Protein AF-A0A4Y7LNL5-F1 (afdb_monomer_lite)

Foldseek 3Di:
DPPPPCCVVAQDFQDDDDPDQQDDDDPPPPVSLLVLLLVVLQVCLVVQKDKAFDSSQVRSLVLNQRLLRLCLVPPPPDPVSVVSLCSSHVDPVSSVCSRVPVNVVCNPPPHGQKDKAFDDADPPDPDRGMIMIGGPPDPDPDPDDPDDPCCPPPVNVVVVLLVVLVVVVVVVVVVVVVVVVVVVVPVVDYDDDDDDDDDDDDDVCVVVVVVVVVVVVVVVVVVVVVCVPPDDPPCVVVVVVVVVVVVVCVVRVSDDPVVVVVVVVVPD

Secondary structure (DSSP, 8-state):
-----GGGTS---SS---SSPPP---TTHHHHHHHHHHHHHHHHHHHSEEEEEHHHHHHHHHHHHHHHHHHHHH-SS-HHHHHHHHHH-SSTHHHHHIIIIIHHHHTT--S-SEEEEEPPPPTT-SS--EEEEEETT-SSPP-------GGGSHHHHHHHHHHHHHHHHHHHHHHHHHHHHHHTTTTTS-------------GGGHHHHHHHHHHHHHHHHHHHHHHHHS-HHHHHHHHHHHHHHHHHHHH-TT--HHHHHHHHTT--

Structure (mmCIF, N/CA/C/O backbone):
data_AF-A0A4Y7LNL5-F1
#
_entry.id   AF-A0A4Y7LNL5-F1
#
loop_
_atom_site.group_PDB
_atom_site.id
_atom_site.type_symbol
_atom_site.label_atom_id
_atom_site.label_alt_id
_atom_site.label_comp_id
_atom_site.label_asym_id
_atom_site.label_entity_id
_atom_site.label_seq_id
_atom_site.pdbx_PDB_ins_code
_atom_site.Cartn_x
_atom_site.Cartn_y
_atom_site.Cartn_z
_atom_site.occupancy
_atom_site.B_iso_or_equiv
_atom_site.auth_seq_id
_atom_site.auth_comp_id
_atom_site.auth_asym_id
_atom_site.auth_atom_id
_atom_site.pdbx_PDB_model_num
ATOM 1 N N . MET A 1 1 ? -21.743 24.862 -21.006 1.00 42.91 1 MET A N 1
ATOM 2 C CA . MET A 1 1 ? -20.470 24.111 -21.080 1.00 42.91 1 MET A CA 1
ATOM 3 C C . MET A 1 1 ? -20.514 23.017 -20.035 1.00 42.91 1 MET A C 1
ATOM 5 O O . MET A 1 1 ? -20.571 23.328 -18.854 1.00 42.91 1 MET A O 1
ATOM 9 N N . ASN A 1 2 ? -20.582 21.758 -20.466 1.00 48.88 2 ASN A N 1
ATOM 10 C CA . ASN A 1 2 ? -20.629 20.618 -19.556 1.00 48.88 2 ASN A CA 1
ATOM 11 C C . ASN A 1 2 ? -19.269 20.500 -18.876 1.00 48.88 2 ASN A C 1
ATOM 13 O O . ASN A 1 2 ? -18.267 20.243 -19.541 1.00 48.88 2 ASN A O 1
ATOM 17 N N . GLN A 1 3 ? -19.230 20.736 -17.568 1.00 57.50 3 GLN A N 1
ATOM 18 C CA . GLN A 1 3 ? -18.076 20.422 -16.742 1.00 57.50 3 GLN A CA 1
ATOM 19 C C . GLN A 1 3 ? -17.813 18.926 -16.927 1.00 57.50 3 GLN A C 1
ATOM 21 O O . GLN A 1 3 ? -18.630 18.101 -16.523 1.00 57.50 3 GLN A O 1
ATOM 26 N N . ALA A 1 4 ? -16.754 18.589 -17.669 1.00 61.91 4 ALA A N 1
ATOM 27 C CA . ALA A 1 4 ? -16.402 17.207 -17.945 1.00 61.91 4 ALA A CA 1
ATOM 28 C C . ALA A 1 4 ? -16.316 16.480 -16.607 1.00 61.91 4 ALA A C 1
ATOM 30 O O . ALA A 1 4 ? -15.636 16.940 -15.690 1.00 61.91 4 ALA A O 1
ATOM 31 N N . ASP A 1 5 ? -17.056 15.387 -16.491 1.00 66.44 5 ASP A N 1
ATOM 32 C CA . ASP A 1 5 ? -17.103 14.569 -15.292 1.00 66.44 5 ASP A CA 1
ATOM 33 C C . ASP A 1 5 ? -15.697 13.983 -15.079 1.00 66.44 5 ASP A C 1
ATOM 35 O O . ASP A 1 5 ? -15.333 12.972 -15.676 1.00 66.44 5 ASP A O 1
ATOM 39 N N . LEU A 1 6 ? -14.851 14.692 -14.317 1.00 65.25 6 LEU A N 1
ATOM 40 C CA . LEU A 1 6 ? -13.419 14.398 -14.146 1.00 65.25 6 LEU A CA 1
ATOM 41 C C . LEU A 1 6 ? -13.192 12.988 -13.583 1.00 65.25 6 LEU A C 1
ATOM 43 O O . LEU A 1 6 ? -12.142 12.382 -13.811 1.00 65.25 6 LEU A O 1
ATOM 47 N N . SER A 1 7 ? -14.213 12.443 -12.918 1.00 67.69 7 SER A N 1
ATOM 48 C CA . SER A 1 7 ? -14.297 11.052 -12.470 1.00 67.69 7 SER A CA 1
ATOM 49 C C . SER A 1 7 ? -14.121 10.042 -13.617 1.00 67.69 7 SER A C 1
ATOM 51 O O . SER A 1 7 ? -13.572 8.959 -13.422 1.00 67.69 7 SER A O 1
ATOM 53 N N . LYS A 1 8 ? -14.517 10.417 -14.840 1.00 70.44 8 LYS A N 1
ATOM 54 C CA . LYS A 1 8 ? -14.365 9.629 -16.069 1.00 70.44 8 LYS A CA 1
ATOM 55 C C .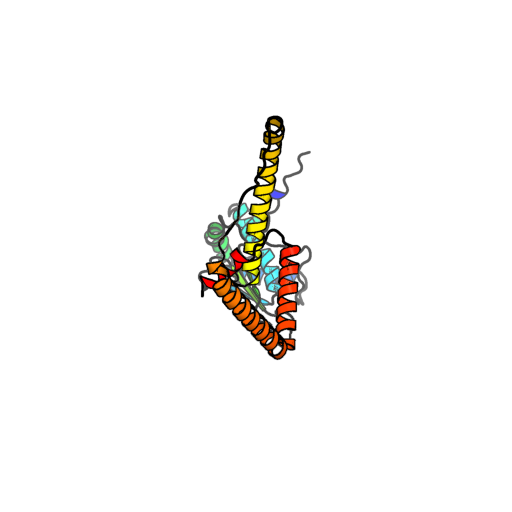 LYS A 1 8 ? -13.034 9.864 -16.776 1.00 70.44 8 LYS A C 1
ATOM 57 O O . LYS A 1 8 ? -12.809 9.274 -17.827 1.00 70.44 8 LYS A O 1
ATOM 62 N N . LEU A 1 9 ? -12.132 10.696 -16.269 1.00 72.25 9 LEU A N 1
ATOM 63 C CA . LEU A 1 9 ? -10.814 10.877 -16.890 1.00 72.25 9 LEU A CA 1
ATOM 64 C C . LEU A 1 9 ? -9.755 10.073 -16.150 1.00 72.25 9 LEU A C 1
ATOM 66 O O . LEU A 1 9 ? -9.006 9.316 -16.765 1.00 72.25 9 LEU A O 1
ATOM 70 N N . VAL A 1 10 ? -9.752 10.154 -14.823 1.00 70.50 10 VAL A N 1
ATOM 71 C CA . VAL A 1 10 ? -8.696 9.598 -13.979 1.00 70.50 10 VAL A CA 1
ATOM 72 C C . VAL A 1 10 ? -9.300 8.573 -13.029 1.00 70.50 10 VAL A C 1
ATOM 74 O O . VAL A 1 10 ? -10.308 8.840 -12.382 1.00 70.50 10 VAL A O 1
ATOM 77 N N . SER A 1 11 ? -8.691 7.388 -12.934 1.00 76.38 11 SER A N 1
ATOM 78 C CA . SER A 1 11 ? -9.153 6.381 -11.977 1.00 76.38 11 SER A CA 1
ATOM 79 C C . SER A 1 11 ? -8.963 6.884 -10.544 1.00 76.38 11 SER A C 1
ATOM 81 O O . SER A 1 11 ? -7.888 7.372 -10.179 1.00 76.38 11 SER A O 1
ATOM 83 N N . ALA A 1 12 ? -10.021 6.812 -9.738 1.00 80.44 12 ALA A N 1
ATOM 84 C CA . ALA A 1 12 ? -9.963 7.197 -8.337 1.00 80.44 12 ALA A CA 1
ATOM 85 C C . ALA A 1 12 ? -9.228 6.111 -7.541 1.00 80.44 12 ALA A C 1
ATOM 87 O O . ALA A 1 12 ? -9.697 4.976 -7.431 1.00 80.44 12 ALA A O 1
ATOM 88 N N . LEU A 1 13 ? -8.062 6.456 -6.993 1.00 86.19 13 LEU A N 1
ATOM 89 C CA . LEU A 1 13 ? -7.285 5.537 -6.168 1.00 86.19 13 LEU A CA 1
ATOM 90 C C . LEU A 1 13 ? -7.862 5.467 -4.760 1.00 86.19 13 LEU A C 1
ATOM 92 O O . LEU A 1 13 ? -8.275 6.469 -4.184 1.00 86.19 13 LEU A O 1
ATOM 96 N N . ARG A 1 14 ? -7.846 4.265 -4.184 1.00 87.62 14 ARG A N 1
ATOM 97 C CA . ARG A 1 14 ? -8.360 3.993 -2.831 1.00 87.62 14 ARG A CA 1
ATOM 98 C C . ARG A 1 14 ? -7.303 4.149 -1.742 1.00 87.62 14 ARG A C 1
ATOM 100 O O . ARG A 1 14 ? -7.464 3.643 -0.635 1.00 87.62 14 ARG A O 1
ATOM 107 N N . ILE A 1 15 ? -6.212 4.823 -2.079 1.00 90.25 15 ILE A N 1
ATOM 108 C CA . ILE A 1 15 ? -5.123 5.169 -1.176 1.00 90.25 15 ILE A CA 1
ATOM 109 C C . ILE A 1 15 ? -4.832 6.664 -1.301 1.00 90.25 15 ILE A C 1
ATOM 111 O O . ILE A 1 15 ? -5.037 7.262 -2.359 1.00 90.25 15 ILE A O 1
ATOM 115 N N . ALA A 1 16 ? -4.332 7.266 -0.225 1.00 89.06 16 ALA A N 1
ATOM 116 C CA . ALA A 1 16 ? -3.901 8.656 -0.248 1.00 89.06 16 ALA A CA 1
ATOM 117 C C . ALA A 1 16 ? -2.583 8.778 -1.030 1.00 89.06 16 ALA A C 1
ATOM 119 O O . ALA A 1 16 ? -1.525 8.378 -0.544 1.00 89.06 16 ALA A O 1
ATOM 120 N N . VAL A 1 17 ? -2.645 9.341 -2.238 1.00 86.25 17 VAL A N 1
ATOM 121 C CA . VAL A 1 17 ? -1.450 9.634 -3.039 1.00 86.25 17 VAL A CA 1
ATOM 122 C C . VAL A 1 17 ? -0.957 11.037 -2.721 1.00 86.25 17 VAL A C 1
ATOM 124 O O . VAL A 1 17 ? -1.708 12.010 -2.776 1.00 86.25 17 VAL A O 1
ATOM 127 N N . LYS A 1 18 ? 0.325 11.145 -2.371 1.00 87.75 18 LYS A N 1
ATOM 128 C CA . LYS A 1 18 ? 0.951 12.431 -2.059 1.00 87.75 18 LYS A CA 1
ATOM 129 C C . LYS A 1 18 ? 1.188 13.223 -3.348 1.00 87.75 18 LYS A C 1
ATOM 131 O O . LYS A 1 18 ? 1.605 12.635 -4.343 1.00 87.75 18 LYS A O 1
ATOM 136 N N . PRO A 1 19 ? 1.006 14.556 -3.334 1.00 87.62 19 PRO A N 1
ATOM 137 C CA . PRO A 1 19 ? 1.249 15.389 -4.512 1.00 87.62 19 PRO A CA 1
ATOM 138 C C . PRO A 1 19 ? 2.738 15.482 -4.864 1.00 87.62 19 PRO A C 1
ATOM 140 O O . PRO A 1 19 ? 3.093 15.737 -6.011 1.00 87.62 19 PRO A O 1
ATOM 143 N N . LYS A 1 20 ? 3.619 15.291 -3.874 1.00 89.12 20 LYS A N 1
ATOM 144 C CA . LYS A 1 20 ? 5.069 15.280 -4.059 1.00 89.12 20 LYS A CA 1
ATOM 145 C C . LYS A 1 20 ? 5.600 13.850 -3.937 1.00 89.12 20 LYS A C 1
ATOM 147 O O . LYS A 1 20 ? 5.228 13.167 -2.978 1.00 89.12 20 LYS A O 1
ATOM 152 N N . PRO A 1 21 ? 6.491 13.424 -4.848 1.00 86.75 21 PRO A N 1
ATOM 153 C CA . PRO A 1 21 ? 7.099 12.103 -4.789 1.00 86.75 21 PRO A CA 1
ATOM 154 C C . PRO A 1 21 ? 7.943 11.939 -3.525 1.00 86.75 21 PRO A C 1
ATOM 156 O O . PRO A 1 21 ? 8.607 12.881 -3.078 1.00 86.75 21 PRO A O 1
ATOM 159 N N . ARG A 1 22 ? 7.999 10.720 -2.984 1.00 85.12 22 ARG A N 1
ATOM 160 C CA . ARG A 1 22 ? 8.992 10.387 -1.961 1.00 85.12 22 ARG A CA 1
ATOM 161 C C . ARG A 1 22 ? 10.397 10.428 -2.552 1.00 85.12 22 ARG A C 1
ATOM 163 O O . ARG A 1 22 ? 10.653 9.949 -3.665 1.00 85.12 22 ARG A O 1
ATOM 170 N N . LEU A 1 23 ? 11.310 10.983 -1.760 1.00 80.81 23 LEU A N 1
ATOM 171 C CA . LEU A 1 23 ? 12.736 11.005 -2.047 1.00 80.81 23 LEU A CA 1
ATOM 172 C C . LEU A 1 23 ? 13.382 9.737 -1.488 1.00 80.81 23 LEU A C 1
ATOM 174 O O . LEU A 1 23 ? 13.179 9.375 -0.330 1.00 80.81 23 LEU A O 1
ATOM 178 N N . PHE A 1 24 ? 14.174 9.072 -2.319 1.00 83.19 24 PHE A N 1
ATOM 179 C CA . PHE A 1 24 ? 15.083 8.007 -1.915 1.00 83.19 24 PHE A CA 1
ATOM 180 C C . PHE A 1 24 ? 16.355 8.099 -2.760 1.00 83.19 24 PHE A C 1
ATOM 182 O O . PHE A 1 24 ? 16.320 8.606 -3.882 1.00 83.19 24 PHE A O 1
ATOM 189 N N . SER A 1 25 ? 17.477 7.614 -2.223 1.00 81.19 25 SER A N 1
ATOM 190 C CA . SER A 1 25 ? 18.785 7.772 -2.867 1.00 81.19 25 SER A CA 1
ATOM 191 C C . SER A 1 25 ? 18.833 7.127 -4.263 1.00 81.19 25 SER A C 1
ATOM 193 O O . SER A 1 25 ? 18.604 5.918 -4.443 1.00 81.19 25 SER A O 1
ATOM 195 N N . CYS A 1 26 ? 19.129 7.957 -5.263 1.00 86.94 26 CYS A N 1
ATOM 196 C CA . CYS A 1 26 ? 19.286 7.593 -6.667 1.00 86.94 26 CYS A CA 1
ATOM 197 C C . CYS A 1 26 ? 20.383 8.454 -7.310 1.00 86.94 26 CYS A C 1
ATOM 199 O O . CYS A 1 26 ? 20.102 9.598 -7.659 1.00 86.94 26 CYS A O 1
ATOM 201 N N . PRO A 1 27 ? 21.595 7.905 -7.514 1.00 89.69 27 PRO A N 1
ATOM 202 C CA . PRO A 1 27 ? 22.680 8.617 -8.198 1.00 89.69 27 PRO A CA 1
ATOM 203 C C . PRO A 1 27 ? 22.333 9.005 -9.644 1.00 89.69 27 PRO A C 1
ATOM 205 O O . PRO A 1 27 ? 22.653 10.094 -10.092 1.00 89.69 27 PRO A O 1
ATOM 208 N N . GLU A 1 28 ? 21.593 8.145 -10.348 1.00 92.25 28 GLU A N 1
ATOM 209 C CA . GLU A 1 28 ? 21.133 8.332 -11.737 1.00 92.25 28 GLU A CA 1
ATOM 210 C C . GLU A 1 28 ? 19.985 9.364 -11.895 1.00 92.25 28 GLU A C 1
ATOM 212 O O . GLU A 1 28 ? 19.362 9.462 -12.955 1.00 92.25 28 GLU A O 1
ATOM 217 N N . GLY A 1 29 ? 19.627 10.094 -10.832 1.00 92.38 29 GLY A N 1
ATOM 218 C CA . GLY A 1 29 ? 18.593 11.128 -10.877 1.00 92.38 29 GLY A CA 1
ATOM 219 C C . GLY A 1 29 ? 17.161 10.606 -11.128 1.00 92.38 29 GLY A C 1
ATOM 220 O O . GLY A 1 29 ? 16.816 9.484 -10.725 1.00 92.38 29 GLY A O 1
ATOM 221 N N . PRO A 1 30 ? 16.285 11.415 -11.766 1.00 91.75 30 PRO A N 1
ATOM 222 C CA . PRO A 1 30 ? 14.869 11.083 -11.970 1.00 91.75 30 PRO A CA 1
ATOM 223 C C . PRO A 1 30 ? 14.623 9.839 -12.837 1.00 91.75 30 PRO A C 1
ATOM 225 O O . PRO A 1 30 ? 13.721 9.053 -12.544 1.00 91.75 30 PRO A O 1
ATOM 228 N N . ALA A 1 31 ? 15.437 9.621 -13.874 1.00 92.94 31 ALA A N 1
ATOM 229 C CA . ALA A 1 31 ? 15.301 8.461 -14.756 1.00 92.94 31 ALA A CA 1
ATOM 230 C C . ALA A 1 31 ? 15.623 7.151 -14.016 1.00 92.94 31 ALA A C 1
ATOM 232 O O . ALA A 1 31 ? 14.842 6.196 -14.059 1.00 92.94 31 ALA A O 1
ATOM 233 N N . GLY A 1 32 ? 16.719 7.125 -13.249 1.00 94.50 32 GLY A N 1
ATOM 234 C CA . GLY A 1 32 ? 17.071 5.963 -12.430 1.00 94.50 32 GLY A CA 1
ATOM 235 C C . GLY A 1 32 ? 16.067 5.690 -11.312 1.00 94.50 32 GLY A C 1
ATOM 236 O O . GLY A 1 32 ? 15.773 4.537 -10.992 1.00 94.50 32 GLY A O 1
ATOM 237 N N . ARG A 1 33 ? 15.455 6.742 -10.751 1.00 93.94 33 ARG A N 1
ATOM 238 C CA . ARG A 1 33 ? 14.329 6.610 -9.815 1.00 93.94 33 ARG A CA 1
ATOM 239 C C . ARG A 1 33 ? 13.170 5.831 -10.439 1.00 93.94 33 ARG A C 1
ATOM 241 O O . ARG A 1 33 ? 12.711 4.863 -9.833 1.00 93.94 33 ARG A O 1
ATOM 248 N N . LEU A 1 34 ? 12.734 6.205 -11.644 1.00 94.38 34 LEU A N 1
ATOM 249 C CA . LEU A 1 34 ? 11.679 5.481 -12.361 1.00 94.38 34 LEU A CA 1
ATOM 250 C C . LEU A 1 34 ? 12.093 4.038 -12.664 1.00 94.38 34 LEU A C 1
ATOM 252 O O . LEU A 1 34 ? 11.305 3.127 -12.433 1.00 94.38 34 LEU A O 1
ATOM 256 N N . LYS A 1 35 ? 13.341 3.796 -13.080 1.00 95.62 35 LYS A N 1
ATOM 257 C CA . LYS A 1 35 ? 13.865 2.438 -13.314 1.00 95.62 35 LYS A CA 1
ATOM 258 C C . LYS A 1 35 ? 13.771 1.550 -12.064 1.00 95.62 35 LYS A C 1
ATOM 260 O O . LYS A 1 35 ? 13.304 0.415 -12.159 1.00 95.62 35 LYS A O 1
ATOM 265 N N . LYS A 1 36 ? 14.138 2.069 -10.883 1.00 95.31 36 LYS A N 1
ATOM 266 C CA . LYS A 1 36 ? 14.001 1.341 -9.603 1.00 95.31 36 LYS A CA 1
ATOM 267 C C . LYS A 1 36 ? 12.538 1.067 -9.244 1.00 95.31 36 LYS A C 1
ATOM 269 O O . LYS A 1 36 ? 12.228 -0.022 -8.762 1.00 95.31 36 LYS A O 1
ATOM 274 N N . LEU A 1 37 ? 11.640 2.024 -9.479 1.00 96.12 37 LEU A N 1
ATOM 275 C CA . LEU A 1 37 ? 10.207 1.846 -9.220 1.00 96.12 37 LEU A CA 1
ATOM 276 C C . LEU A 1 37 ? 9.587 0.815 -10.165 1.00 96.12 37 LEU A C 1
ATOM 278 O O . LEU A 1 37 ? 8.888 -0.073 -9.694 1.00 96.12 37 LEU A O 1
ATOM 282 N N . ARG A 1 38 ? 9.918 0.853 -11.461 1.00 97.06 38 ARG A N 1
ATOM 283 C CA . ARG A 1 38 ? 9.494 -0.153 -12.450 1.00 97.06 38 ARG A CA 1
ATOM 284 C C . ARG A 1 38 ? 9.932 -1.557 -12.050 1.00 97.06 38 ARG A C 1
ATOM 286 O O . ARG A 1 38 ? 9.115 -2.474 -12.024 1.00 97.06 38 ARG A O 1
ATOM 293 N N . ALA A 1 39 ? 11.192 -1.716 -11.640 1.00 97.12 39 ALA A N 1
ATOM 294 C CA . ALA A 1 39 ? 11.690 -2.990 -11.123 1.00 97.12 39 ALA A CA 1
ATOM 295 C C . ALA A 1 39 ? 10.919 -3.450 -9.870 1.00 97.12 39 ALA A C 1
ATOM 297 O O . ALA A 1 39 ? 10.585 -4.624 -9.747 1.00 97.12 39 ALA A O 1
ATOM 298 N N . THR A 1 40 ? 10.579 -2.519 -8.973 1.00 97.62 40 THR A N 1
ATOM 299 C CA . THR A 1 40 ? 9.818 -2.812 -7.747 1.00 97.62 40 THR A CA 1
ATOM 300 C C . THR A 1 40 ? 8.379 -3.239 -8.053 1.00 97.62 40 THR A C 1
ATOM 302 O O . THR A 1 40 ? 7.912 -4.235 -7.509 1.00 97.62 40 THR A O 1
ATOM 305 N N . VAL A 1 41 ? 7.682 -2.535 -8.950 1.00 98.19 41 VAL A N 1
ATOM 306 C CA . VAL A 1 41 ? 6.315 -2.882 -9.380 1.00 98.19 41 VAL A CA 1
ATOM 307 C C . VAL A 1 41 ? 6.306 -4.221 -10.121 1.00 98.19 41 VAL A C 1
ATOM 309 O O . VAL A 1 41 ? 5.450 -5.062 -9.855 1.00 98.19 41 VAL A O 1
ATOM 312 N N . THR A 1 42 ? 7.301 -4.465 -10.980 1.00 98.44 42 THR A N 1
ATOM 313 C CA . THR A 1 42 ? 7.498 -5.762 -11.647 1.00 98.44 42 THR A CA 1
ATOM 314 C C . THR A 1 42 ? 7.655 -6.883 -10.611 1.00 98.44 42 THR A C 1
ATOM 316 O O . THR A 1 42 ? 6.952 -7.890 -10.681 1.00 98.44 42 THR A O 1
ATOM 319 N N . ALA A 1 43 ? 8.520 -6.694 -9.607 1.00 98.31 43 ALA A N 1
ATOM 320 C CA . ALA A 1 43 ? 8.724 -7.665 -8.533 1.00 98.31 43 ALA A CA 1
ATOM 321 C C . ALA A 1 43 ? 7.450 -7.897 -7.703 1.00 98.31 43 ALA A C 1
ATOM 323 O O . ALA A 1 43 ? 7.139 -9.042 -7.380 1.00 98.31 43 ALA A O 1
ATOM 324 N N . LEU A 1 44 ? 6.680 -6.844 -7.414 1.00 98.25 44 LEU A N 1
ATOM 325 C CA . LEU A 1 44 ? 5.407 -6.955 -6.701 1.00 98.25 44 LEU A CA 1
ATOM 326 C C . LEU A 1 44 ? 4.384 -7.787 -7.483 1.00 98.25 44 LEU A C 1
ATOM 328 O O . LEU A 1 44 ? 3.745 -8.656 -6.905 1.00 98.25 44 LEU A O 1
ATOM 332 N N . VAL A 1 45 ? 4.235 -7.567 -8.792 1.00 98.00 45 VAL A N 1
ATOM 333 C CA . VAL A 1 45 ? 3.303 -8.354 -9.623 1.00 98.00 45 VAL A CA 1
ATOM 334 C C . VAL A 1 45 ? 3.758 -9.810 -9.740 1.00 98.00 45 VAL A C 1
ATOM 336 O O . VAL A 1 45 ? 2.930 -10.726 -9.734 1.00 98.00 45 VAL A O 1
ATOM 339 N N . LYS A 1 46 ? 5.071 -10.043 -9.814 1.00 97.88 46 LYS A N 1
ATOM 340 C CA . LYS A 1 46 ? 5.654 -11.383 -9.895 1.00 97.88 46 LYS A CA 1
ATOM 341 C C . LYS A 1 46 ? 5.431 -12.180 -8.614 1.00 97.88 46 LYS A C 1
ATOM 343 O O . LYS A 1 46 ? 4.795 -13.231 -8.662 1.00 97.88 46 LYS A O 1
ATOM 348 N N . TYR A 1 47 ? 5.920 -11.655 -7.493 1.00 97.88 47 TYR A N 1
ATOM 349 C CA . TYR A 1 47 ? 5.995 -12.370 -6.219 1.00 97.88 47 TYR A CA 1
ATOM 350 C C . TYR A 1 47 ? 4.803 -12.121 -5.297 1.00 97.88 47 TYR A C 1
ATOM 352 O O . TYR A 1 47 ? 4.664 -12.826 -4.311 1.00 97.88 47 TYR A O 1
ATOM 360 N N . GLU A 1 48 ? 3.947 -11.138 -5.583 1.00 97.94 48 GLU A N 1
ATOM 361 C CA . GLU A 1 48 ? 2.763 -10.735 -4.799 1.00 97.94 48 GLU A CA 1
ATOM 362 C C . GLU A 1 48 ? 3.028 -10.269 -3.356 1.00 97.94 48 GLU A C 1
ATOM 364 O O . GLU A 1 48 ? 2.156 -9.649 -2.752 1.00 97.94 48 GLU A O 1
ATOM 369 N N . ARG A 1 49 ? 4.217 -10.507 -2.799 1.00 97.62 49 ARG A N 1
ATOM 370 C CA . ARG A 1 49 ? 4.709 -9.976 -1.526 1.00 97.62 49 ARG A CA 1
ATOM 371 C C . ARG A 1 49 ? 6.209 -9.725 -1.651 1.00 97.62 49 ARG A C 1
ATOM 373 O O . ARG A 1 49 ? 6.952 -10.622 -2.037 1.00 97.62 49 ARG A O 1
ATOM 380 N N . ILE A 1 50 ? 6.645 -8.511 -1.335 1.00 97.50 50 ILE A N 1
ATOM 381 C CA . ILE A 1 50 ? 8.052 -8.103 -1.380 1.00 97.50 50 ILE A CA 1
ATOM 382 C C . ILE A 1 50 ? 8.420 -7.300 -0.133 1.00 97.50 50 ILE A C 1
ATOM 384 O O . ILE A 1 50 ? 7.606 -6.537 0.385 1.00 97.50 50 ILE A O 1
ATOM 388 N N . GLU A 1 51 ? 9.660 -7.439 0.322 1.00 95.19 51 GLU A N 1
ATOM 389 C CA . GLU A 1 51 ? 10.239 -6.627 1.392 1.00 95.19 51 GLU A CA 1
ATOM 390 C C . GLU A 1 51 ? 11.240 -5.633 0.799 1.00 95.19 51 GLU A C 1
ATOM 392 O O . GLU A 1 51 ? 12.064 -5.983 -0.049 1.00 95.19 51 GLU A O 1
ATOM 397 N N . LEU A 1 52 ? 11.151 -4.368 1.204 1.00 94.00 52 LEU A N 1
ATOM 398 C CA . LEU A 1 52 ? 12.025 -3.308 0.716 1.00 94.00 52 LEU A CA 1
ATOM 399 C C . LEU A 1 52 ? 12.071 -2.117 1.677 1.00 94.00 52 LEU A C 1
ATOM 401 O O . LEU A 1 52 ? 11.385 -2.080 2.690 1.00 94.00 52 LEU A O 1
ATOM 405 N N . ASN A 1 53 ? 12.867 -1.101 1.341 1.00 92.62 53 ASN A N 1
ATOM 406 C CA . ASN A 1 53 ? 12.939 0.124 2.134 1.00 92.62 53 ASN A CA 1
ATOM 407 C C . ASN A 1 53 ? 11.615 0.913 2.076 1.00 92.62 53 ASN A C 1
ATOM 409 O O . ASN A 1 53 ? 11.066 1.123 0.990 1.00 92.62 53 ASN A O 1
ATOM 413 N N . TYR A 1 54 ? 11.132 1.386 3.227 1.00 91.94 54 TYR A N 1
ATOM 414 C CA . TYR A 1 54 ? 9.813 2.004 3.382 1.00 91.94 54 TYR A CA 1
ATOM 415 C C . TYR A 1 54 ? 9.491 3.129 2.374 1.00 91.94 54 TYR A C 1
ATOM 417 O O . TYR A 1 54 ? 8.453 3.032 1.717 1.00 91.94 54 TYR A O 1
ATOM 425 N N . PRO A 1 55 ? 10.346 4.150 2.137 1.00 92.00 55 PRO A N 1
ATOM 426 C CA . PRO A 1 55 ? 10.048 5.208 1.173 1.00 92.00 55 PRO A CA 1
ATOM 427 C C . PRO A 1 55 ? 9.918 4.687 -0.261 1.00 92.00 55 PRO A C 1
ATOM 429 O O . PRO A 1 55 ? 9.181 5.261 -1.056 1.00 92.00 55 PRO A O 1
ATOM 432 N N . ARG A 1 56 ? 10.621 3.597 -0.603 1.00 93.56 56 ARG A N 1
ATOM 433 C CA . ARG A 1 56 ? 10.487 2.945 -1.911 1.00 93.56 56 ARG A CA 1
ATOM 434 C C . ARG A 1 56 ? 9.197 2.124 -1.982 1.00 93.56 56 ARG A C 1
ATOM 436 O O . ARG A 1 56 ? 8.561 2.128 -3.030 1.00 93.56 56 ARG A O 1
ATOM 443 N N . ALA A 1 57 ? 8.809 1.460 -0.891 1.00 94.81 57 ALA A N 1
ATOM 444 C CA . ALA A 1 57 ? 7.572 0.685 -0.799 1.00 94.81 57 ALA A CA 1
ATOM 445 C C . ALA A 1 57 ? 6.327 1.564 -0.952 1.00 94.81 57 ALA A C 1
ATOM 447 O O . ALA A 1 57 ? 5.488 1.289 -1.803 1.00 94.81 57 ALA A O 1
ATOM 448 N N . GLU A 1 58 ? 6.237 2.640 -0.169 1.00 93.06 58 GLU A N 1
ATOM 449 C CA . GLU A 1 58 ? 5.101 3.568 -0.190 1.00 93.06 58 GLU A CA 1
ATOM 450 C C . GLU A 1 58 ? 4.946 4.231 -1.567 1.00 93.06 58 GLU A C 1
ATOM 452 O O . GLU A 1 58 ? 3.842 4.353 -2.090 1.00 93.06 58 GLU A O 1
ATOM 457 N N . GLU A 1 59 ? 6.058 4.606 -2.201 1.00 94.19 59 GLU A N 1
ATOM 458 C CA . GLU A 1 59 ? 6.027 5.185 -3.543 1.00 94.19 59 GLU A CA 1
ATOM 459 C C . GLU A 1 59 ? 5.599 4.156 -4.602 1.00 94.19 59 GLU A C 1
ATOM 461 O O . GLU A 1 59 ? 4.734 4.436 -5.431 1.00 94.19 59 GLU A O 1
ATOM 466 N N . ALA A 1 60 ? 6.171 2.946 -4.571 1.00 95.81 60 ALA A N 1
ATOM 467 C CA . ALA A 1 60 ? 5.810 1.873 -5.497 1.00 95.81 60 ALA A CA 1
ATOM 468 C C . ALA A 1 60 ? 4.343 1.440 -5.342 1.00 95.81 60 ALA A C 1
ATOM 470 O O . ALA A 1 60 ? 3.712 1.074 -6.334 1.00 95.81 60 ALA A O 1
ATOM 471 N N . GLN A 1 61 ? 3.789 1.532 -4.129 1.00 95.94 61 GLN A N 1
ATOM 472 C CA . GLN A 1 61 ? 2.381 1.265 -3.847 1.00 95.94 61 GLN A CA 1
ATOM 473 C C . GLN A 1 61 ? 1.456 2.148 -4.697 1.00 95.94 61 GLN A C 1
ATOM 475 O O . GLN A 1 61 ? 0.510 1.638 -5.294 1.00 95.94 61 GLN A O 1
ATOM 480 N N . GLY A 1 62 ? 1.764 3.445 -4.810 1.00 95.00 62 GLY A N 1
ATOM 481 C CA . GLY A 1 62 ? 1.014 4.393 -5.641 1.00 95.00 62 GLY A CA 1
ATOM 482 C C . GLY A 1 62 ? 0.939 3.974 -7.106 1.00 95.00 62 GLY A C 1
ATOM 483 O O . GLY A 1 62 ? -0.142 3.928 -7.694 1.00 95.00 62 GLY A O 1
ATOM 484 N N . TYR A 1 63 ? 2.085 3.611 -7.681 1.00 95.69 63 TYR A N 1
ATOM 485 C CA . TYR A 1 63 ? 2.167 3.176 -9.075 1.00 95.69 63 TYR A CA 1
ATOM 486 C C . TYR A 1 63 ? 1.488 1.822 -9.311 1.00 95.69 63 TYR A C 1
ATOM 488 O O . TYR A 1 63 ? 0.810 1.653 -10.322 1.00 95.69 63 TYR A O 1
ATOM 496 N N . ALA A 1 64 ? 1.618 0.874 -8.378 1.00 96.94 64 ALA A N 1
ATOM 497 C CA . ALA A 1 64 ? 0.968 -0.430 -8.477 1.00 96.94 64 ALA A CA 1
ATOM 498 C C . ALA A 1 64 ? -0.566 -0.325 -8.401 1.00 96.94 64 ALA A C 1
ATOM 500 O O . ALA A 1 64 ? -1.261 -0.900 -9.237 1.00 96.94 64 ALA A O 1
ATOM 501 N N . GLU A 1 65 ? -1.095 0.449 -7.448 1.00 96.38 65 GLU A N 1
ATOM 502 C CA . GLU A 1 65 ? -2.535 0.732 -7.339 1.00 96.38 65 GLU A CA 1
ATOM 503 C C . GLU A 1 65 ? -3.069 1.383 -8.613 1.00 96.38 65 GLU A C 1
ATOM 505 O O . GLU A 1 65 ? -4.108 0.975 -9.134 1.00 96.38 65 GLU A O 1
ATOM 510 N N . ARG A 1 66 ? -2.329 2.362 -9.149 1.00 95.50 66 ARG A N 1
ATOM 511 C CA . ARG A 1 66 ? -2.690 3.046 -10.391 1.00 95.50 66 ARG A CA 1
ATOM 512 C C . ARG A 1 66 ? -2.759 2.097 -11.575 1.00 95.50 66 ARG A C 1
ATOM 514 O O . ARG A 1 66 ? -3.752 2.109 -12.298 1.00 95.50 66 ARG A O 1
ATOM 521 N N . LEU A 1 67 ? -1.732 1.269 -11.741 1.00 96.12 67 LEU A N 1
ATOM 522 C CA . LEU A 1 67 ? -1.647 0.312 -12.834 1.00 96.12 67 LEU A CA 1
ATOM 523 C C . LEU A 1 67 ? -2.818 -0.679 -12.805 1.00 96.12 67 LEU A C 1
ATOM 525 O O . LEU A 1 67 ? -3.463 -0.894 -13.828 1.00 96.12 67 LEU A O 1
ATOM 529 N N . ILE A 1 68 ? -3.127 -1.243 -11.633 1.00 96.62 68 ILE A N 1
ATOM 530 C CA . ILE A 1 68 ? -4.242 -2.188 -11.471 1.00 96.62 68 ILE A CA 1
ATOM 531 C C . ILE A 1 68 ? -5.585 -1.486 -11.708 1.00 96.62 68 ILE A C 1
ATOM 533 O O . ILE A 1 68 ? -6.448 -2.028 -12.394 1.00 96.62 68 ILE A O 1
ATOM 537 N N . SER A 1 69 ? -5.763 -0.267 -11.191 1.00 95.06 69 SER A N 1
ATOM 538 C CA . SER A 1 69 ? -7.009 0.485 -11.356 1.00 95.06 69 SER A CA 1
ATOM 539 C C . SER A 1 69 ? -7.291 0.843 -12.819 1.00 95.06 69 SER A C 1
ATOM 541 O O . SER A 1 69 ? -8.403 0.626 -13.301 1.00 95.06 69 SER A O 1
ATOM 543 N N . ASP A 1 70 ? -6.284 1.329 -13.552 1.00 94.75 70 ASP A N 1
ATOM 544 C CA . ASP A 1 70 ? -6.420 1.644 -14.979 1.00 94.75 70 ASP A CA 1
ATOM 545 C C . ASP A 1 70 ? -6.640 0.370 -15.823 1.00 94.75 70 ASP A C 1
ATOM 547 O O . ASP A 1 70 ? -7.375 0.411 -16.814 1.00 94.75 70 ASP A O 1
ATOM 551 N N . ALA A 1 71 ? -6.068 -0.771 -15.413 1.00 95.50 71 ALA A N 1
ATOM 552 C CA . ALA A 1 71 ? -6.299 -2.072 -16.044 1.00 95.50 71 ALA A CA 1
ATOM 553 C C . ALA A 1 71 ? -7.733 -2.589 -15.842 1.00 95.50 71 ALA A C 1
ATOM 555 O O . ALA A 1 71 ? -8.359 -3.021 -16.806 1.00 95.50 71 ALA A O 1
ATOM 556 N N . ILE A 1 72 ? -8.282 -2.494 -14.625 1.00 94.94 72 ILE A N 1
ATOM 557 C CA . ILE A 1 72 ? -9.677 -2.874 -14.331 1.00 94.94 72 ILE A CA 1
ATOM 558 C C . ILE A 1 72 ? -10.654 -1.987 -15.103 1.00 94.94 72 ILE A C 1
ATOM 560 O O . ILE A 1 72 ? -11.652 -2.465 -15.633 1.00 94.94 72 ILE A O 1
ATOM 564 N N . ARG A 1 73 ? -10.370 -0.685 -15.156 1.00 92.81 73 ARG A N 1
ATOM 565 C CA . ARG A 1 73 ? -11.269 0.299 -15.752 1.00 92.81 73 ARG A CA 1
ATOM 566 C C . ARG A 1 73 ? -11.384 0.165 -17.270 1.00 92.81 73 ARG A C 1
ATOM 568 O O . ARG A 1 73 ? -12.482 0.299 -17.799 1.00 92.81 73 ARG A O 1
ATOM 575 N N . ASN A 1 74 ? -10.259 -0.042 -17.954 1.00 93.31 74 ASN A N 1
ATOM 576 C CA . ASN A 1 74 ? -10.197 0.029 -19.416 1.00 93.31 74 ASN A CA 1
ATOM 577 C C . ASN A 1 74 ? -10.090 -1.347 -20.097 1.00 93.31 74 ASN A C 1
ATOM 579 O O . ASN A 1 74 ? -10.387 -1.452 -21.285 1.00 93.31 74 ASN A O 1
ATOM 583 N N . GLY A 1 75 ? -9.659 -2.389 -19.378 1.00 93.12 75 GLY A N 1
ATOM 584 C CA . GLY A 1 75 ? -9.431 -3.721 -19.943 1.00 93.12 75 GLY A CA 1
ATOM 585 C C . GLY A 1 75 ? -8.159 -3.836 -20.795 1.00 93.12 75 GLY A C 1
ATOM 586 O O . GLY A 1 75 ? -7.343 -2.913 -20.871 1.00 93.12 75 GLY A O 1
ATOM 587 N N . ASP A 1 76 ? -7.984 -5.000 -21.427 1.00 94.00 76 ASP A N 1
ATOM 588 C CA . ASP A 1 76 ? -6.812 -5.367 -22.238 1.00 94.00 76 ASP A CA 1
ATOM 589 C C . ASP A 1 76 ? -6.856 -4.817 -23.675 1.00 94.00 76 ASP A C 1
ATOM 591 O O . ASP A 1 76 ? -5.808 -4.628 -24.289 1.00 94.00 76 ASP A O 1
ATOM 595 N N . CYS A 1 77 ? -8.036 -4.479 -24.202 1.00 94.88 77 CYS A N 1
ATOM 596 C CA . CYS A 1 77 ? -8.179 -3.884 -25.538 1.00 94.88 77 CYS A CA 1
ATOM 597 C C . CYS A 1 77 ? -7.720 -2.415 -25.622 1.00 94.88 77 CYS A C 1
ATOM 599 O O . CYS A 1 77 ? -7.533 -1.879 -26.715 1.00 94.88 77 CYS A O 1
ATOM 601 N N . HIS A 1 78 ? -7.563 -1.727 -24.489 1.00 95.69 78 HIS A N 1
ATOM 602 C CA . HIS A 1 78 ? -7.235 -0.306 -24.479 1.00 95.69 78 HIS A CA 1
ATOM 603 C C . HIS A 1 78 ? -5.733 -0.064 -24.691 1.00 95.69 78 HIS A C 1
ATOM 605 O O . HIS A 1 78 ? -4.917 -0.298 -23.796 1.00 95.69 78 HIS A O 1
ATOM 611 N N . LYS A 1 79 ? -5.377 0.485 -25.862 1.00 96.62 79 LYS A N 1
ATOM 612 C CA . LYS A 1 79 ? -3.988 0.705 -26.306 1.00 96.62 79 LYS A CA 1
ATOM 613 C C . LYS A 1 79 ? -3.115 1.417 -25.269 1.00 96.62 79 LYS A C 1
ATOM 615 O O . LYS A 1 79 ? -2.066 0.902 -24.906 1.00 96.62 79 LYS A O 1
ATOM 620 N N . HIS A 1 80 ? -3.565 2.551 -24.733 1.00 95.00 80 HIS A N 1
ATOM 621 C CA . HIS A 1 80 ? -2.768 3.314 -23.765 1.00 95.00 80 HIS A CA 1
ATOM 622 C C . HIS A 1 80 ? -2.576 2.559 -22.438 1.00 95.00 80 HIS A C 1
ATOM 624 O O . HIS A 1 80 ? -1.520 2.645 -21.820 1.00 95.00 80 HIS A O 1
ATOM 630 N N . THR A 1 81 ? -3.568 1.783 -21.988 1.00 95.38 81 THR A N 1
ATOM 631 C CA . THR A 1 81 ? -3.405 0.954 -20.779 1.00 95.38 81 THR A CA 1
ATOM 632 C C . THR A 1 81 ? -2.409 -0.175 -21.034 1.00 95.38 81 THR A C 1
ATOM 634 O O . THR A 1 81 ? -1.587 -0.461 -20.167 1.00 95.38 81 THR A O 1
ATOM 637 N N . MET A 1 82 ? -2.443 -0.773 -22.228 1.00 97.00 82 MET A N 1
ATOM 638 C CA . MET A 1 82 ? -1.481 -1.793 -22.639 1.00 97.00 82 MET A CA 1
ATOM 639 C C . MET A 1 82 ? -0.054 -1.234 -22.701 1.00 97.00 82 MET A C 1
ATOM 641 O O . MET A 1 82 ? 0.849 -1.823 -22.119 1.00 97.00 82 MET A O 1
ATOM 645 N N . GLU A 1 83 ? 0.147 -0.066 -23.318 1.00 97.00 83 GLU A N 1
ATOM 646 C CA . GLU A 1 83 ? 1.444 0.632 -23.355 1.00 97.00 83 GLU A CA 1
ATOM 647 C C . GLU A 1 83 ? 1.950 0.973 -21.946 1.00 97.00 83 GLU A C 1
ATOM 649 O O . GLU A 1 83 ? 3.129 0.797 -21.636 1.00 97.00 83 GLU A O 1
ATOM 654 N N . MET A 1 84 ? 1.053 1.406 -21.055 1.00 96.38 84 MET A N 1
ATOM 655 C CA . MET A 1 84 ? 1.396 1.703 -19.666 1.00 96.38 84 MET A CA 1
ATOM 656 C C . MET A 1 84 ? 1.816 0.436 -18.907 1.00 96.38 84 MET A C 1
ATOM 658 O O . MET A 1 84 ? 2.810 0.450 -18.180 1.00 96.38 84 MET A O 1
ATOM 662 N N . ALA A 1 85 ? 1.098 -0.675 -19.093 1.00 97.31 85 ALA A N 1
ATOM 663 C CA . ALA A 1 85 ? 1.461 -1.964 -18.510 1.00 97.31 85 ALA A CA 1
ATOM 664 C C . ALA A 1 85 ? 2.802 -2.475 -19.055 1.00 97.31 85 ALA A C 1
ATOM 666 O O . ALA A 1 85 ? 3.646 -2.912 -18.274 1.00 97.31 85 ALA A O 1
ATOM 667 N N . ASP A 1 86 ? 3.020 -2.350 -20.363 1.00 97.44 86 ASP A N 1
ATOM 668 C CA . ASP A 1 86 ? 4.259 -2.727 -21.041 1.00 97.44 86 ASP A CA 1
ATOM 669 C C . ASP A 1 86 ? 5.473 -1.924 -20.541 1.00 97.44 86 ASP A C 1
ATOM 671 O O . ASP A 1 86 ? 6.564 -2.474 -20.349 1.00 97.44 86 ASP A O 1
ATOM 675 N N . TYR A 1 87 ? 5.273 -0.631 -20.271 1.00 97.25 87 TYR A N 1
ATOM 676 C CA . TYR A 1 87 ? 6.285 0.235 -19.682 1.00 97.25 87 TYR A CA 1
ATOM 677 C C . TYR A 1 87 ? 6.589 -0.152 -18.230 1.00 97.25 87 TYR A C 1
ATOM 679 O O . TYR A 1 87 ? 7.756 -0.320 -17.869 1.00 97.25 87 TYR A O 1
ATOM 687 N N . TRP A 1 88 ? 5.576 -0.290 -17.370 1.00 97.88 88 TRP A N 1
ATOM 688 C CA . TRP A 1 88 ? 5.791 -0.537 -15.938 1.00 97.88 88 TRP A CA 1
ATOM 689 C C . TRP A 1 88 ? 6.298 -1.944 -15.621 1.00 97.88 88 TRP A C 1
ATOM 691 O O . TRP A 1 88 ? 7.047 -2.106 -14.653 1.00 97.88 88 TRP A O 1
ATOM 701 N N . LEU A 1 89 ? 5.920 -2.941 -16.423 1.00 97.75 89 LEU A N 1
ATOM 702 C CA . LEU A 1 89 ? 6.308 -4.335 -16.243 1.00 97.75 89 LEU A CA 1
ATOM 703 C C . LEU A 1 89 ? 7.451 -4.692 -17.194 1.00 97.75 89 LEU A C 1
ATOM 705 O O . LEU A 1 89 ? 7.263 -4.894 -18.391 1.00 97.75 89 LEU A O 1
ATOM 709 N N . ASN A 1 90 ? 8.660 -4.806 -16.641 1.00 95.69 90 ASN A N 1
ATOM 710 C CA . ASN A 1 90 ? 9.847 -5.166 -17.423 1.00 95.69 90 ASN A CA 1
ATOM 711 C C . ASN A 1 90 ? 9.722 -6.576 -18.026 1.00 95.69 90 ASN A C 1
ATOM 713 O O . ASN A 1 90 ? 10.171 -6.837 -19.138 1.00 95.69 90 ASN A O 1
ATOM 717 N N . GLU A 1 91 ? 9.106 -7.481 -17.268 1.00 97.06 91 GLU A N 1
ATOM 718 C CA . GLU A 1 91 ? 8.846 -8.866 -17.640 1.00 97.06 91 GLU A CA 1
ATOM 719 C C . GLU A 1 91 ? 7.511 -8.976 -18.389 1.00 97.06 91 GLU A C 1
ATOM 721 O O . GLU A 1 91 ? 6.441 -8.872 -17.786 1.00 97.06 91 GLU A O 1
ATOM 726 N N . LYS A 1 92 ? 7.559 -9.218 -19.705 1.00 94.56 92 LYS A N 1
ATOM 727 C CA . LYS A 1 92 ? 6.373 -9.167 -20.580 1.00 94.56 92 LYS A CA 1
ATOM 728 C C . LYS A 1 92 ? 5.326 -10.236 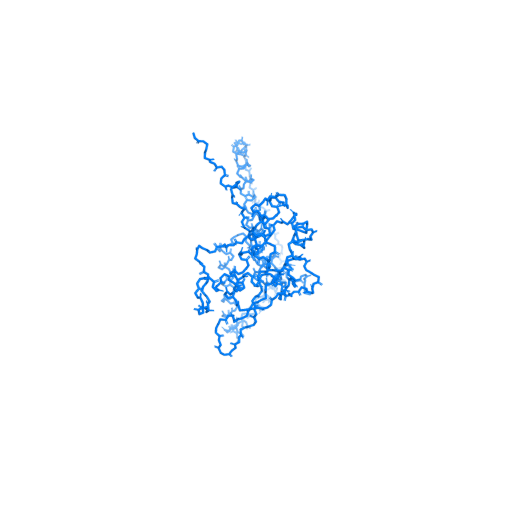-20.256 1.00 94.56 92 LYS A C 1
ATOM 730 O O . LYS A 1 92 ? 4.132 -9.964 -20.350 1.00 94.56 92 LYS A O 1
ATOM 735 N N . GLN A 1 93 ? 5.740 -11.399 -19.746 1.00 96.56 93 GLN A N 1
ATOM 736 C CA . GLN A 1 93 ? 4.810 -12.415 -19.233 1.00 96.56 93 GLN A CA 1
ATOM 737 C C . GLN A 1 93 ? 3.903 -11.905 -18.097 1.00 96.56 93 GLN A C 1
ATOM 739 O O . GLN A 1 93 ? 2.785 -12.395 -17.924 1.00 96.56 93 GLN A O 1
ATOM 744 N N . LEU A 1 94 ? 4.341 -10.906 -17.322 1.00 97.81 94 LEU A N 1
ATOM 745 C CA . LEU A 1 94 ? 3.553 -10.379 -16.207 1.00 97.81 94 LEU A CA 1
ATOM 746 C C . LEU A 1 94 ? 2.385 -9.511 -16.673 1.00 97.81 94 LEU A C 1
ATOM 748 O O . LEU A 1 94 ? 1.419 -9.374 -15.928 1.00 97.81 94 LEU A O 1
ATOM 752 N N . VAL A 1 95 ? 2.427 -8.975 -17.897 1.00 97.69 95 VAL A N 1
ATOM 753 C CA . VAL A 1 95 ? 1.291 -8.249 -18.487 1.00 97.69 95 VAL A CA 1
ATOM 754 C C . VAL A 1 95 ? 0.099 -9.196 -18.647 1.00 97.69 95 VAL A C 1
ATOM 756 O O . VAL A 1 95 ? -1.023 -8.858 -18.273 1.00 97.69 95 VAL A O 1
ATOM 759 N N . HIS A 1 96 ? 0.343 -10.432 -19.090 1.00 97.12 96 HIS A N 1
ATOM 760 C CA . HIS A 1 96 ? -0.697 -11.459 -19.149 1.00 97.12 96 HIS A CA 1
ATOM 761 C C . HIS A 1 96 ? -1.243 -11.799 -17.751 1.00 97.12 96 HIS A C 1
ATOM 763 O O . HIS A 1 96 ? -2.458 -11.847 -17.556 1.00 97.12 96 HIS A O 1
ATOM 769 N N . LYS A 1 97 ? -0.363 -11.957 -16.746 1.00 97.56 97 LYS A N 1
ATOM 770 C CA . LYS A 1 97 ? -0.770 -12.169 -15.341 1.00 97.56 97 LYS A CA 1
ATOM 771 C C . LYS A 1 97 ? -1.630 -11.010 -14.819 1.00 97.56 97 LYS A C 1
ATOM 773 O O . LYS A 1 97 ? -2.632 -11.252 -14.149 1.00 97.56 97 LYS A O 1
ATOM 778 N N . LEU A 1 98 ? -1.270 -9.766 -15.136 1.00 97.75 98 LEU A N 1
ATOM 779 C CA . LEU A 1 98 ? -2.022 -8.580 -14.733 1.00 97.75 98 LEU A CA 1
ATOM 780 C C . LEU A 1 98 ? -3.476 -8.669 -15.216 1.00 97.75 98 LEU A C 1
ATOM 782 O O . LEU A 1 98 ? -4.386 -8.617 -14.393 1.00 97.75 98 LEU A O 1
ATOM 786 N N . PHE A 1 99 ? -3.695 -8.870 -16.516 1.00 97.69 99 PHE A N 1
ATOM 787 C CA . PHE A 1 99 ? -5.044 -8.858 -17.088 1.00 97.69 99 PHE A CA 1
ATOM 788 C C . PHE A 1 99 ? -5.850 -10.134 -16.841 1.00 97.69 99 PHE A C 1
ATOM 790 O O . PHE A 1 99 ? -7.063 -10.049 -16.678 1.00 97.69 99 PHE A O 1
ATOM 797 N N . LYS A 1 100 ? -5.223 -11.317 -16.815 1.00 97.12 100 LYS A N 1
ATOM 798 C CA . LYS A 1 100 ? -5.961 -12.587 -16.687 1.00 97.12 100 LYS A CA 1
ATOM 799 C C . LYS A 1 100 ? -6.072 -13.106 -15.255 1.00 97.12 100 LYS A C 1
ATOM 801 O O . LYS A 1 100 ? -6.967 -13.895 -14.980 1.00 97.12 100 LYS A O 1
ATOM 806 N N . VAL A 1 101 ? -5.202 -12.669 -14.341 1.00 96.88 101 VAL A N 1
ATOM 807 C CA . VAL A 1 101 ? -5.206 -13.131 -12.941 1.00 96.88 101 VAL A CA 1
ATOM 808 C C . VAL A 1 101 ? -5.558 -12.002 -11.978 1.00 96.88 101 VAL A C 1
ATOM 810 O O . VAL A 1 101 ? -6.472 -12.154 -11.172 1.00 96.88 101 VAL A O 1
ATOM 813 N N . LEU A 1 102 ? -4.850 -10.869 -12.037 1.00 97.19 102 LEU A N 1
ATOM 814 C CA . LEU A 1 102 ? -5.019 -9.804 -11.039 1.00 97.19 102 LEU A CA 1
ATOM 815 C C . LEU A 1 102 ? -6.284 -8.968 -11.270 1.00 97.19 102 LEU A C 1
ATOM 817 O O . LEU A 1 102 ? -6.999 -8.684 -10.314 1.00 97.19 102 LEU A O 1
ATOM 821 N N . VAL A 1 103 ? -6.591 -8.598 -12.515 1.00 96.81 103 VAL A N 1
ATOM 822 C CA . VAL A 1 103 ? -7.790 -7.803 -12.834 1.00 96.81 103 VAL A CA 1
ATOM 823 C C . VAL A 1 103 ? -9.085 -8.517 -12.404 1.00 96.81 103 VAL A C 1
ATOM 825 O O . VAL A 1 103 ? -9.832 -7.918 -11.627 1.00 96.81 103 VAL A O 1
ATOM 828 N N . PRO A 1 104 ? -9.340 -9.793 -12.774 1.00 96.88 104 PRO A N 1
ATOM 829 C CA . PRO A 1 104 ? -10.536 -10.508 -12.321 1.00 96.88 104 PRO A CA 1
ATOM 830 C C . PRO A 1 104 ? -10.598 -10.666 -10.797 1.00 96.88 104 PRO A C 1
ATOM 832 O O . PRO A 1 104 ? -11.667 -10.532 -10.205 1.00 96.88 104 PRO A O 1
ATOM 835 N N . ARG A 1 105 ? -9.447 -10.884 -10.138 1.00 96.38 105 ARG A N 1
ATOM 836 C CA . ARG A 1 105 ? -9.353 -10.997 -8.671 1.00 96.38 105 ARG A CA 1
ATOM 837 C C . ARG A 1 105 ? -9.887 -9.749 -7.961 1.00 96.38 105 ARG A C 1
ATOM 839 O O . ARG A 1 105 ? -10.507 -9.863 -6.907 1.00 96.38 105 ARG A O 1
ATOM 846 N N . TYR A 1 106 ? -9.643 -8.566 -8.520 1.00 96.38 106 TYR A N 1
ATOM 847 C CA . TYR A 1 106 ? -9.925 -7.287 -7.865 1.00 96.38 106 TYR A CA 1
ATOM 848 C C . TYR A 1 106 ? -11.180 -6.565 -8.357 1.00 96.38 106 TYR A C 1
ATOM 850 O O . TYR A 1 106 ? -11.511 -5.504 -7.828 1.00 96.38 106 TYR A O 1
ATOM 858 N N . GLN A 1 107 ? -11.909 -7.137 -9.313 1.00 93.06 107 GLN A N 1
ATOM 859 C CA . GLN A 1 107 ? -13.061 -6.497 -9.951 1.00 93.06 107 GLN A CA 1
ATOM 860 C C . GLN A 1 107 ? -14.161 -6.094 -8.951 1.00 93.06 107 GLN A C 1
ATOM 862 O O . GLN A 1 107 ? -14.742 -5.020 -9.075 1.00 93.06 107 GLN A O 1
ATOM 867 N N . ASN A 1 108 ? -14.367 -6.904 -7.905 1.00 92.94 108 ASN A N 1
ATOM 868 C CA . ASN A 1 108 ? -15.371 -6.674 -6.855 1.00 92.94 108 ASN A CA 1
ATOM 869 C C . ASN A 1 108 ? -14.788 -6.110 -5.549 1.00 92.94 108 ASN A C 1
ATOM 871 O O . ASN A 1 108 ? -15.471 -6.060 -4.526 1.00 92.94 108 ASN A O 1
ATOM 875 N N . TYR A 1 109 ? -13.510 -5.725 -5.528 1.00 92.88 109 TYR A N 1
ATOM 876 C CA . TYR A 1 109 ? -12.931 -5.147 -4.319 1.00 92.88 109 TYR A CA 1
ATOM 877 C C . TYR A 1 109 ? -13.508 -3.750 -4.112 1.00 92.88 109 TYR A C 1
ATOM 879 O O . TYR A 1 109 ? -13.614 -2.993 -5.073 1.00 92.88 109 TYR A O 1
ATOM 887 N N . ASN A 1 110 ? -13.775 -3.382 -2.854 1.00 90.62 110 ASN A N 1
ATOM 888 C CA . ASN A 1 110 ? -14.108 -2.010 -2.429 1.00 90.62 110 ASN A CA 1
ATOM 889 C C . ASN A 1 110 ? -12.978 -1.329 -1.637 1.00 90.62 110 ASN A C 1
ATOM 891 O O . ASN A 1 110 ? -13.076 -0.157 -1.289 1.00 90.62 110 ASN A O 1
ATOM 895 N N . SER A 1 111 ? -11.883 -2.046 -1.374 1.00 91.94 111 SER A N 1
ATOM 896 C CA . SER A 1 111 ? -10.698 -1.531 -0.678 1.00 91.94 111 SER A CA 1
ATOM 897 C C . SER A 1 111 ? -9.493 -1.431 -1.621 1.00 91.94 111 SER A C 1
ATOM 899 O O . SER A 1 111 ? -9.598 -1.794 -2.794 1.00 91.94 111 SER A O 1
ATOM 901 N N . SER A 1 112 ? -8.362 -0.917 -1.127 1.00 94.69 112 SER A N 1
ATOM 902 C CA . SER A 1 112 ? -7.075 -0.927 -1.844 1.00 94.69 112 SER A CA 1
ATOM 903 C C . SER A 1 112 ? -6.690 -2.342 -2.296 1.00 94.69 112 SER A C 1
ATOM 905 O O . SER A 1 112 ? -7.024 -3.316 -1.614 1.00 94.69 112 SER A O 1
ATOM 907 N N . PHE A 1 113 ? -5.975 -2.477 -3.409 1.00 96.19 113 PHE A N 1
ATOM 908 C CA . PHE A 1 113 ? -5.492 -3.773 -3.913 1.00 96.19 113 PHE A CA 1
ATOM 909 C C . PHE A 1 113 ? -4.226 -4.235 -3.186 1.00 96.19 113 PHE A C 1
ATOM 911 O O . PHE A 1 113 ? -3.977 -5.428 -3.020 1.00 96.19 113 PHE A O 1
ATOM 918 N N . THR A 1 114 ? -3.451 -3.272 -2.707 1.00 96.19 114 THR A N 1
ATOM 919 C CA . THR A 1 114 ? -2.199 -3.445 -1.983 1.00 96.19 114 THR A CA 1
ATOM 920 C C . THR A 1 114 ? -2.400 -3.283 -0.477 1.00 96.19 114 THR A C 1
ATOM 922 O O . THR A 1 114 ? -3.331 -2.615 -0.002 1.00 96.19 114 THR A O 1
ATOM 925 N N . ARG A 1 115 ? -1.494 -3.884 0.292 1.00 94.38 115 ARG A N 1
ATOM 926 C CA . ARG A 1 115 ? -1.305 -3.666 1.726 1.00 94.38 115 ARG A CA 1
ATOM 927 C C . ARG A 1 115 ? 0.169 -3.358 1.969 1.00 94.38 115 ARG A C 1
ATOM 929 O O . ARG A 1 115 ? 1.038 -4.049 1.444 1.00 94.38 115 ARG A O 1
ATOM 936 N N . LEU A 1 116 ? 0.430 -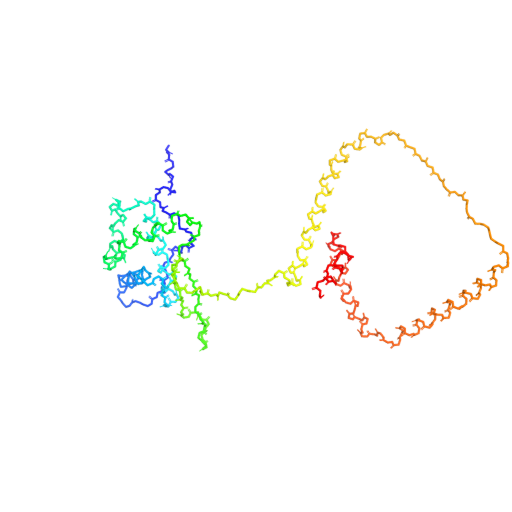2.327 2.763 1.00 93.81 116 LEU A N 1
ATOM 937 C CA . LEU A 1 116 ? 1.768 -1.956 3.201 1.00 93.81 116 LEU A CA 1
ATOM 938 C C . LEU A 1 116 ? 1.865 -2.210 4.705 1.00 93.81 116 LEU A C 1
ATOM 940 O O . LEU A 1 116 ? 1.099 -1.635 5.477 1.00 93.81 116 LEU A O 1
ATOM 944 N N . VAL A 1 117 ? 2.784 -3.079 5.110 1.00 92.69 117 VAL A N 1
ATOM 945 C CA . VAL A 1 117 ? 3.058 -3.409 6.511 1.00 92.69 117 VAL A CA 1
ATOM 946 C C . VAL A 1 117 ? 4.452 -2.897 6.845 1.00 92.69 117 VAL A C 1
ATOM 948 O O . VAL A 1 117 ? 5.403 -3.172 6.120 1.00 92.69 117 VAL A O 1
ATOM 951 N N . LEU A 1 118 ? 4.587 -2.116 7.913 1.00 91.31 118 LEU A N 1
ATOM 952 C CA . LEU A 1 118 ? 5.895 -1.621 8.340 1.00 91.31 118 LEU A CA 1
ATOM 953 C C . LEU A 1 118 ? 6.678 -2.746 9.018 1.00 91.31 118 LEU A C 1
ATOM 955 O O . LEU A 1 118 ? 6.121 -3.481 9.832 1.00 91.31 118 LEU A O 1
ATOM 959 N N . GLY A 1 119 ? 7.959 -2.865 8.678 1.00 86.88 119 GLY A N 1
ATOM 960 C CA . GLY A 1 119 ? 8.873 -3.772 9.359 1.00 86.88 119 GLY A CA 1
ATOM 961 C C . GLY A 1 119 ? 9.231 -3.279 10.766 1.00 86.88 119 GLY A C 1
ATOM 962 O O . GLY A 1 119 ? 8.917 -2.137 11.133 1.00 86.88 119 GLY A O 1
ATOM 963 N N . PRO A 1 120 ? 9.905 -4.121 11.569 1.00 84.31 120 PRO A N 1
ATOM 964 C CA . PRO A 1 120 ? 10.381 -3.724 12.886 1.00 84.31 120 PRO A CA 1
ATOM 965 C C . PRO A 1 120 ? 11.368 -2.556 12.777 1.00 84.31 120 PRO A C 1
ATOM 967 O O . PRO A 1 120 ? 12.126 -2.427 11.813 1.00 84.31 120 PRO A O 1
ATOM 970 N N . LYS A 1 121 ? 11.379 -1.690 13.792 1.00 83.19 121 LYS A N 1
ATOM 971 C CA . LYS A 1 121 ? 12.372 -0.616 13.888 1.00 83.19 121 LYS A CA 1
ATOM 972 C C . LYS A 1 121 ? 13.702 -1.210 14.351 1.00 83.19 121 LYS A C 1
ATOM 974 O O . LYS A 1 121 ? 13.755 -1.862 15.389 1.00 83.19 121 LYS A O 1
ATOM 979 N N . THR A 1 122 ? 14.774 -0.970 13.603 1.00 78.31 122 THR A N 1
ATOM 980 C CA . THR A 1 122 ? 16.129 -1.364 14.009 1.00 78.31 122 THR A CA 1
ATOM 981 C C . THR A 1 122 ? 16.674 -0.347 15.014 1.00 78.31 122 THR A C 1
ATOM 983 O O . THR A 1 122 ? 16.849 0.818 14.663 1.00 78.31 122 THR A O 1
ATOM 986 N N . TYR A 1 123 ? 16.952 -0.763 16.252 1.00 75.69 123 TYR A N 1
ATOM 987 C CA . TYR A 1 123 ? 17.605 0.082 17.265 1.00 75.69 123 TYR A CA 1
ATOM 988 C C . TYR A 1 123 ? 19.057 0.406 16.851 1.00 75.69 123 TYR A C 1
ATOM 990 O O . TYR A 1 123 ? 19.727 -0.492 16.338 1.00 75.69 123 TYR A O 1
ATOM 998 N N . PRO A 1 124 ? 19.579 1.639 17.048 1.00 79.44 124 PRO A N 1
ATOM 999 C CA . PRO A 1 124 ? 18.998 2.807 17.736 1.00 79.44 124 PRO A CA 1
ATOM 1000 C C . PRO A 1 124 ? 18.155 3.747 16.842 1.00 79.44 124 PRO A C 1
ATOM 1002 O O . PRO A 1 124 ? 17.920 4.901 17.192 1.00 79.44 124 PRO A O 1
ATOM 1005 N N . GLY A 1 125 ? 17.717 3.302 15.662 1.00 72.44 125 GLY A N 1
ATOM 1006 C CA . GLY A 1 125 ? 16.980 4.122 14.699 1.00 72.44 125 GLY A CA 1
ATOM 1007 C C . GLY A 1 125 ? 15.505 4.358 15.054 1.00 72.44 125 GLY A C 1
ATOM 1008 O O . GLY A 1 125 ? 14.793 3.461 15.500 1.00 72.44 125 GLY A O 1
ATOM 1009 N N . TYR A 1 126 ? 15.012 5.572 14.779 1.00 64.44 126 TYR A N 1
ATOM 1010 C CA . TYR A 1 126 ? 13.609 5.959 15.008 1.00 64.44 126 TYR A CA 1
ATOM 1011 C C . TYR A 1 126 ? 12.668 5.660 13.828 1.00 64.44 126 TYR A C 1
ATOM 1013 O O . TYR A 1 126 ? 11.445 5.603 14.004 1.00 64.44 126 TYR A O 1
ATOM 1021 N N . PHE A 1 127 ? 13.215 5.471 12.625 1.00 68.44 127 PHE A N 1
ATOM 1022 C CA . PHE A 1 127 ? 12.446 5.280 11.395 1.00 68.44 127 PHE A CA 1
ATOM 1023 C C . PHE A 1 127 ? 12.328 3.799 11.030 1.00 68.44 127 PHE A C 1
ATOM 1025 O O . PHE A 1 127 ? 13.281 3.038 11.182 1.00 68.44 127 PHE A O 1
ATOM 1032 N N . ALA A 1 128 ? 11.165 3.398 10.505 1.00 66.81 128 ALA A N 1
ATOM 1033 C CA . ALA A 1 128 ? 11.012 2.086 9.886 1.00 66.81 128 ALA A CA 1
ATOM 1034 C C . ALA A 1 128 ? 11.893 2.036 8.628 1.00 66.81 128 ALA A C 1
ATOM 1036 O O . ALA A 1 128 ? 11.610 2.711 7.636 1.00 66.81 128 ALA A O 1
ATOM 1037 N N . GLY A 1 129 ? 12.995 1.288 8.703 1.00 81.00 129 GLY A N 1
ATOM 1038 C CA . GLY A 1 129 ? 13.922 1.114 7.585 1.00 81.00 129 GLY A CA 1
ATOM 1039 C C . GLY A 1 129 ? 13.374 0.175 6.512 1.00 81.00 129 GLY A C 1
ATOM 1040 O O . GLY A 1 129 ? 13.705 0.331 5.339 1.00 81.00 129 GLY A O 1
ATOM 1041 N N . THR A 1 130 ? 12.502 -0.759 6.893 1.00 90.81 130 THR A N 1
ATOM 1042 C CA . THR A 1 130 ? 11.914 -1.764 6.005 1.00 90.81 130 THR A CA 1
ATOM 1043 C C . THR A 1 130 ? 10.390 -1.729 6.044 1.00 90.81 130 THR A C 1
ATOM 1045 O O . THR A 1 130 ? 9.761 -1.294 7.012 1.00 90.81 130 THR A O 1
ATOM 1048 N N . ALA A 1 131 ? 9.784 -2.157 4.947 1.00 93.88 131 ALA A N 1
ATOM 1049 C CA . ALA A 1 131 ? 8.357 -2.357 4.808 1.00 93.88 131 ALA A CA 1
ATOM 1050 C C . ALA A 1 131 ? 8.097 -3.535 3.870 1.00 93.88 131 ALA A C 1
ATOM 1052 O O . ALA A 1 131 ? 8.834 -3.771 2.910 1.00 93.88 131 ALA A O 1
ATOM 1053 N N . ILE A 1 132 ? 7.014 -4.244 4.147 1.00 95.56 132 ILE A N 1
ATOM 1054 C CA . ILE A 1 132 ? 6.514 -5.343 3.342 1.00 95.56 132 ILE A CA 1
ATOM 1055 C C . ILE A 1 132 ? 5.336 -4.810 2.532 1.00 95.56 132 ILE A C 1
ATOM 1057 O O . ILE A 1 132 ? 4.335 -4.353 3.088 1.00 95.56 132 ILE A O 1
ATOM 1061 N N . LEU A 1 133 ? 5.470 -4.845 1.211 1.00 96.56 133 LEU A N 1
ATOM 1062 C CA . LEU A 1 133 ? 4.419 -4.481 0.271 1.00 96.56 133 LEU A CA 1
ATOM 1063 C C . LEU A 1 133 ? 3.845 -5.758 -0.335 1.00 96.56 133 LEU A C 1
ATOM 1065 O O . LEU A 1 133 ? 4.575 -6.558 -0.918 1.00 96.56 133 LEU A O 1
ATOM 1069 N N . GLU A 1 134 ? 2.535 -5.944 -0.213 1.00 96.88 134 GLU A N 1
ATOM 1070 C CA . GLU A 1 134 ? 1.853 -7.129 -0.721 1.00 96.88 134 GLU A CA 1
ATOM 1071 C C . GLU A 1 134 ? 0.558 -6.805 -1.467 1.00 96.88 134 GLU A C 1
ATOM 1073 O O . GLU A 1 134 ? -0.102 -5.795 -1.220 1.00 96.88 134 GLU A O 1
ATOM 1078 N N . LEU A 1 135 ? 0.184 -7.702 -2.371 1.00 97.38 135 LEU A N 1
ATOM 1079 C CA . LEU A 1 135 ? -1.101 -7.741 -3.049 1.00 97.38 135 LEU A CA 1
ATOM 1080 C C . LEU A 1 135 ? -2.098 -8.545 -2.209 1.00 97.38 135 LEU A C 1
ATOM 1082 O O . LEU A 1 135 ? -1.798 -9.642 -1.744 1.00 97.38 135 LEU A O 1
ATOM 1086 N N . LYS A 1 136 ? -3.309 -8.020 -2.009 1.00 95.25 136 LYS A N 1
ATOM 1087 C CA . LYS A 1 136 ? -4.352 -8.722 -1.248 1.00 95.25 136 LYS A CA 1
ATOM 1088 C C . LYS A 1 136 ? -4.829 -9.968 -1.998 1.00 95.25 136 LYS A C 1
ATOM 1090 O O . LYS A 1 136 ? -4.941 -9.952 -3.221 1.00 95.25 136 LYS A O 1
ATOM 1095 N N . GLY A 1 137 ? -5.173 -11.025 -1.264 1.00 93.38 137 GLY A N 1
ATOM 1096 C CA . GLY A 1 137 ? -5.588 -12.301 -1.865 1.00 93.38 137 GLY A CA 1
ATOM 1097 C C . GLY A 1 137 ? -4.425 -13.090 -2.474 1.00 93.38 137 GLY A C 1
ATOM 1098 O O . GLY A 1 137 ? -4.643 -13.916 -3.354 1.00 93.38 137 GLY A O 1
ATOM 1099 N N . ASN A 1 138 ? -3.197 -12.797 -2.045 1.00 95.19 138 ASN A N 1
ATOM 1100 C CA . ASN A 1 138 ? -2.029 -13.625 -2.311 1.00 95.19 138 ASN A CA 1
ATOM 1101 C C . ASN A 1 138 ? -2.128 -14.966 -1.544 1.00 95.19 138 ASN A C 1
ATOM 1103 O O . ASN A 1 138 ? -2.791 -15.032 -0.509 1.00 95.19 138 ASN A O 1
ATOM 1107 N N . PRO A 1 139 ? -1.474 -16.044 -2.018 1.00 93.94 139 PRO A N 1
ATOM 1108 C CA . PRO A 1 139 ? -1.572 -17.382 -1.418 1.00 93.94 139 PRO A CA 1
ATOM 1109 C C . PRO A 1 139 ? -0.732 -17.559 -0.139 1.00 93.94 139 PRO A C 1
ATOM 1111 O O . PRO A 1 139 ? -0.590 -18.670 0.364 1.00 93.94 139 PRO A O 1
ATOM 1114 N N . PHE A 1 140 ? -0.124 -16.489 0.372 1.00 94.19 140 PHE A N 1
ATOM 1115 C CA . PHE A 1 140 ? 0.774 -16.549 1.521 1.00 94.19 140 PHE A CA 1
ATOM 1116 C C . PHE A 1 140 ? 0.007 -16.413 2.839 1.00 94.19 140 PHE A C 1
ATOM 1118 O O . PHE A 1 140 ? -1.031 -15.749 2.878 1.00 94.19 140 PHE A O 1
ATOM 1125 N N . PRO A 1 141 ? 0.542 -16.949 3.952 1.00 92.38 141 PRO A N 1
ATOM 1126 C CA . PRO A 1 141 ? -0.039 -16.710 5.267 1.00 92.38 141 PRO A CA 1
ATOM 1127 C C . PRO A 1 141 ? -0.140 -15.206 5.535 1.00 92.38 141 PRO A C 1
ATOM 1129 O O . PRO A 1 141 ? 0.762 -14.432 5.185 1.00 92.38 141 PRO A O 1
ATOM 1132 N N . ALA A 1 142 ? -1.258 -14.786 6.124 1.00 89.19 142 ALA A N 1
ATOM 1133 C CA . ALA A 1 142 ? -1.487 -13.389 6.456 1.00 89.19 142 ALA A CA 1
ATOM 1134 C C . ALA A 1 142 ? -0.427 -12.903 7.455 1.00 89.19 142 ALA A C 1
ATOM 1136 O O . ALA A 1 142 ? -0.154 -13.569 8.451 1.00 89.19 142 ALA A O 1
ATOM 1137 N N . LEU A 1 143 ? 0.143 -11.723 7.198 1.00 86.56 143 LEU A N 1
ATOM 1138 C CA . LEU A 1 143 ? 0.963 -11.017 8.180 1.00 86.56 143 LEU A CA 1
ATOM 1139 C C . LEU A 1 143 ? 0.000 -10.508 9.253 1.00 86.56 143 LEU A C 1
ATOM 1141 O O . LEU A 1 143 ? -0.711 -9.530 9.022 1.00 86.56 143 LEU A O 1
ATOM 1145 N N . GLN A 1 144 ? -0.127 -11.239 10.358 1.00 71.12 144 GLN A N 1
ATOM 1146 C CA . GLN A 1 144 ? -1.057 -10.880 11.422 1.00 71.12 144 GLN A CA 1
ATOM 1147 C C . GLN A 1 144 ? -0.548 -9.612 12.125 1.00 71.12 144 GLN A C 1
ATOM 1149 O O . GLN A 1 144 ? 0.518 -9.664 12.738 1.00 71.12 144 GLN A O 1
ATOM 1154 N N . PRO A 1 145 ? -1.260 -8.468 12.071 1.00 66.56 145 PRO A N 1
ATOM 1155 C CA . PRO A 1 145 ? -1.133 -7.500 13.150 1.00 66.56 145 PRO A CA 1
ATOM 1156 C C . PRO A 1 145 ? -1.695 -8.146 14.424 1.00 66.56 145 PRO A C 1
ATOM 1158 O O . PRO A 1 145 ? -2.624 -8.951 14.340 1.00 66.56 145 PRO A O 1
ATOM 1161 N N . GLU A 1 146 ? -1.165 -7.802 15.595 1.00 62.38 146 GLU A N 1
ATOM 1162 C CA . GLU A 1 146 ? -1.706 -8.292 16.866 1.00 62.38 146 GLU A CA 1
ATOM 1163 C C . GLU A 1 146 ? -3.181 -7.880 17.006 1.00 62.38 146 GLU A C 1
ATOM 1165 O O . GLU A 1 146 ? -3.500 -6.718 17.264 1.00 62.38 146 GLU A O 1
ATOM 1170 N N . THR A 1 147 ? -4.110 -8.820 16.821 1.00 70.25 147 THR A N 1
ATOM 1171 C CA . THR A 1 147 ? -5.538 -8.560 17.020 1.00 70.25 147 THR A CA 1
ATOM 1172 C C . THR A 1 147 ? -5.851 -8.660 18.505 1.00 70.25 147 THR A C 1
ATOM 1174 O O . THR A 1 147 ? -6.164 -9.734 19.015 1.00 70.25 147 THR A O 1
ATOM 1177 N N . HIS A 1 148 ? -5.761 -7.542 19.214 1.00 76.12 148 HIS A N 1
ATOM 1178 C CA . HIS A 1 148 ? -6.256 -7.460 20.582 1.00 76.12 148 HIS A CA 1
ATOM 1179 C C . HIS A 1 148 ? -7.770 -7.239 20.568 1.00 76.12 148 HIS A C 1
ATOM 1181 O O . HIS A 1 148 ? -8.282 -6.371 19.856 1.00 76.12 148 HIS A O 1
ATOM 1187 N N . ASN A 1 149 ? -8.506 -8.012 21.369 1.00 82.38 149 ASN A N 1
ATOM 1188 C CA . ASN A 1 149 ? -9.924 -7.755 21.576 1.00 82.38 149 ASN A CA 1
ATOM 1189 C C . ASN A 1 149 ? -10.094 -6.592 22.564 1.00 82.38 149 ASN A C 1
ATOM 1191 O O . ASN A 1 149 ? -10.094 -6.776 23.780 1.00 82.38 149 ASN A O 1
ATOM 1195 N N . TYR A 1 150 ? -10.236 -5.384 22.023 1.00 87.50 150 TYR A N 1
ATOM 1196 C CA . TYR A 1 150 ? -10.410 -4.168 22.813 1.00 87.50 150 TYR A CA 1
ATOM 1197 C C . TYR A 1 150 ? -11.823 -4.010 23.393 1.00 87.50 150 TYR A C 1
ATOM 1199 O O . TYR A 1 150 ? -12.041 -3.111 24.199 1.00 87.50 150 TYR A O 1
ATOM 1207 N N . HIS A 1 151 ? -12.791 -4.850 23.011 1.00 85.12 151 HIS A N 1
ATOM 1208 C CA . HIS A 1 151 ? -14.190 -4.697 23.427 1.00 85.12 151 HIS A CA 1
ATOM 1209 C C . HIS A 1 151 ? -14.350 -4.724 24.953 1.00 85.12 151 HIS A C 1
ATOM 1211 O O . HIS A 1 151 ? -15.101 -3.937 25.518 1.00 85.12 151 HIS A O 1
ATOM 1217 N N . TYR A 1 152 ? -13.598 -5.597 25.626 1.00 89.00 152 TYR A N 1
ATOM 1218 C CA . TYR A 1 152 ? -13.679 -5.792 27.077 1.00 89.00 152 TYR A CA 1
ATOM 1219 C C . TYR A 1 152 ? -12.791 -4.846 27.882 1.00 89.00 152 TYR A C 1
ATOM 1221 O O . TYR A 1 152 ? -12.727 -4.939 29.106 1.00 89.00 152 TYR A O 1
ATOM 1229 N N . TRP A 1 153 ? -12.078 -3.933 27.224 1.00 94.12 153 TRP A N 1
ATOM 1230 C CA . TRP A 1 153 ? -11.320 -2.924 27.945 1.00 94.12 153 TRP A CA 1
ATOM 1231 C C . TRP A 1 153 ? -12.287 -2.020 28.698 1.00 94.12 153 TRP A C 1
ATOM 1233 O O . TRP A 1 153 ? -13.251 -1.524 28.117 1.00 94.12 153 TRP A O 1
ATOM 1243 N N . LEU A 1 154 ? -12.011 -1.790 29.985 1.00 90.25 154 LEU A N 1
ATOM 1244 C CA . LEU A 1 154 ? -12.919 -1.083 30.890 1.00 90.25 154 LEU A CA 1
ATOM 1245 C C . LEU A 1 154 ? -13.441 0.228 30.287 1.00 90.25 154 LEU A C 1
ATOM 1247 O O . LEU A 1 154 ? -14.634 0.494 30.328 1.00 90.25 154 LEU A O 1
ATOM 1251 N N . HIS A 1 155 ? -12.572 1.025 29.664 1.00 92.38 155 HIS A N 1
ATOM 1252 C CA . HIS A 1 155 ? -12.987 2.281 29.039 1.00 92.38 155 HIS A CA 1
ATOM 1253 C C . HIS A 1 155 ? -13.929 2.086 27.843 1.00 92.38 155 HIS A C 1
ATOM 1255 O O . HIS A 1 155 ? -14.842 2.885 27.681 1.00 92.38 155 HIS A O 1
ATOM 1261 N N . ASN A 1 156 ? -13.757 1.043 27.027 1.00 93.88 156 ASN A N 1
ATOM 1262 C CA . ASN A 1 156 ? -14.640 0.776 25.890 1.00 93.88 156 ASN A CA 1
ATOM 1263 C C . ASN A 1 156 ? -16.019 0.316 26.360 1.00 93.88 156 ASN A C 1
ATOM 1265 O O . ASN A 1 156 ? -17.020 0.820 25.858 1.00 93.88 156 ASN A O 1
ATOM 1269 N N . VAL A 1 157 ? -16.067 -0.536 27.388 1.00 96.00 157 VAL A N 1
ATOM 1270 C CA . VAL A 1 157 ? -17.321 -0.926 28.049 1.00 96.00 157 VAL A CA 1
ATOM 1271 C C . VAL A 1 157 ? -18.027 0.303 28.627 1.00 96.00 157 VAL A C 1
ATOM 1273 O O . VAL A 1 157 ? -19.207 0.523 28.367 1.00 96.00 157 VAL A O 1
ATOM 1276 N N . LEU A 1 158 ? -17.299 1.158 29.352 1.00 93.69 158 LEU A N 1
ATOM 1277 C CA . LEU A 1 158 ? -17.856 2.386 29.925 1.00 93.69 158 LEU A CA 1
ATOM 1278 C C . LEU A 1 158 ? -18.377 3.349 28.848 1.00 93.69 158 LEU A C 1
ATOM 1280 O O . LEU A 1 158 ? -19.458 3.913 29.005 1.00 93.69 158 LEU A O 1
ATOM 1284 N N . LEU A 1 159 ? -17.643 3.525 27.746 1.00 95.62 159 LEU A N 1
ATOM 1285 C CA . LEU A 1 159 ? -18.072 4.354 26.616 1.00 95.62 159 LEU A CA 1
ATOM 1286 C C . LEU A 1 159 ? -19.315 3.782 25.926 1.00 95.62 159 LEU A C 1
ATOM 1288 O O . LEU A 1 159 ? -20.181 4.544 25.495 1.00 95.62 159 LEU A O 1
ATOM 1292 N N . GLU A 1 160 ? -19.420 2.459 25.812 1.00 94.00 160 GLU A N 1
ATOM 1293 C CA . GLU A 1 160 ? -20.579 1.806 25.211 1.00 94.00 160 GLU A CA 1
ATOM 1294 C C . GLU A 1 160 ? -21.838 1.981 26.067 1.00 94.00 160 GLU A C 1
ATOM 1296 O O . GLU A 1 160 ? -22.889 2.342 25.533 1.00 94.00 160 GLU A O 1
ATOM 1301 N N . GLU A 1 161 ? -21.734 1.802 27.385 1.00 94.19 161 GLU A N 1
ATOM 1302 C CA . GLU A 1 161 ? -22.855 2.035 28.301 1.00 94.19 161 GLU A CA 1
ATOM 1303 C C . GLU A 1 161 ? -23.260 3.508 28.326 1.00 94.19 161 GLU A C 1
ATOM 1305 O O . GLU A 1 161 ? -24.431 3.822 28.109 1.00 94.19 161 GLU A O 1
ATOM 1310 N N . ALA A 1 162 ? -22.292 4.423 28.440 1.00 94.44 162 ALA A N 1
ATOM 1311 C CA . ALA A 1 162 ? -22.547 5.859 28.353 1.00 94.44 162 ALA A CA 1
ATOM 1312 C C . ALA A 1 162 ? -23.284 6.233 27.054 1.00 94.44 162 ALA A C 1
ATOM 1314 O O . ALA A 1 162 ? -24.224 7.030 27.056 1.00 94.44 162 ALA A O 1
ATOM 1315 N N . LYS A 1 163 ? -22.893 5.622 25.930 1.00 94.88 163 LYS A N 1
ATOM 1316 C CA . LYS A 1 163 ? -23.524 5.820 24.621 1.00 94.88 163 LYS A CA 1
ATOM 1317 C C . LYS A 1 163 ? -24.942 5.251 24.558 1.00 94.88 163 LYS A C 1
ATOM 1319 O O . LYS A 1 163 ? -25.807 5.896 23.963 1.00 94.88 163 LYS A O 1
ATOM 1324 N N . LYS A 1 164 ? -25.191 4.062 25.119 1.00 94.12 164 LYS A N 1
ATOM 1325 C CA . LYS A 1 164 ? -26.539 3.463 25.197 1.00 94.12 164 LYS A CA 1
ATOM 1326 C C . LYS A 1 164 ? -27.483 4.377 25.965 1.00 94.12 164 LYS A C 1
ATOM 1328 O O . LYS A 1 164 ? -28.588 4.649 25.509 1.00 94.12 164 LYS A O 1
ATOM 1333 N N . GLU A 1 165 ? -27.008 4.914 27.072 1.00 93.00 165 GLU A N 1
ATOM 1334 C CA . GLU A 1 165 ? -27.813 5.740 27.961 1.00 93.00 165 GLU A CA 1
ATOM 1335 C C . GLU A 1 165 ? -28.057 7.145 27.419 1.00 93.00 165 GLU A C 1
ATOM 1337 O O . GLU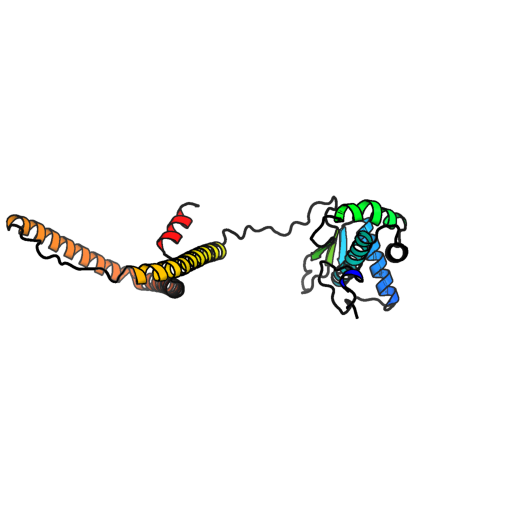 A 1 165 ? -29.149 7.697 27.540 1.00 93.00 165 GLU A O 1
ATOM 1342 N N . PHE A 1 166 ? -27.070 7.710 26.722 1.00 92.44 166 PHE A N 1
ATOM 1343 C CA . PHE A 1 166 ? -27.270 8.938 25.962 1.00 92.44 166 PHE A CA 1
ATOM 1344 C C . PHE A 1 166 ? -28.333 8.767 24.863 1.00 92.44 166 PHE A C 1
ATOM 1346 O O . PHE A 1 166 ? -29.126 9.682 24.625 1.00 92.44 166 PHE A O 1
ATOM 1353 N N . ARG A 1 167 ? -28.364 7.604 24.191 1.00 91.88 167 ARG A N 1
ATOM 1354 C CA . ARG A 1 167 ? -29.369 7.288 23.164 1.00 91.88 167 ARG A CA 1
ATOM 1355 C C . ARG A 1 167 ? -30.765 7.153 23.765 1.00 91.88 167 ARG A C 1
ATOM 1357 O O . ARG A 1 167 ? -31.653 7.852 23.286 1.00 91.88 167 ARG A O 1
ATOM 1364 N N . SER A 1 168 ? -30.932 6.378 24.840 1.00 91.06 168 SER A N 1
ATOM 1365 C CA . SER A 1 168 ? -32.233 6.243 25.509 1.00 91.06 168 SER A CA 1
ATOM 1366 C C . SER A 1 168 ? -32.739 7.593 26.022 1.00 91.06 168 SER A C 1
ATOM 1368 O O . SER A 1 168 ? -33.846 7.996 25.699 1.00 91.06 168 SER A O 1
ATOM 1370 N N . ALA A 1 169 ? -31.886 8.390 26.676 1.00 90.56 169 ALA A N 1
ATOM 1371 C CA . ALA A 1 169 ? -32.273 9.718 27.156 1.00 90.56 169 ALA A CA 1
ATOM 1372 C C . ALA A 1 169 ? -32.620 10.708 26.023 1.00 90.56 169 ALA A C 1
ATOM 1374 O O . ALA A 1 169 ? -33.307 11.709 26.237 1.00 90.56 169 ALA A O 1
ATOM 1375 N N . ARG A 1 170 ? -32.097 10.508 24.808 1.00 89.19 170 ARG A N 1
ATOM 1376 C CA . ARG A 1 170 ? -32.465 11.303 23.626 1.00 89.19 170 ARG A CA 1
ATOM 1377 C C . ARG A 1 170 ? -33.794 10.833 23.032 1.00 89.19 170 ARG A C 1
ATOM 1379 O O . ARG A 1 170 ? -34.586 11.677 22.627 1.00 89.19 170 ARG A O 1
ATOM 1386 N N . GLU A 1 171 ? -34.034 9.528 22.999 1.00 90.25 171 GLU A N 1
ATOM 1387 C CA . GLU A 1 171 ? -35.309 8.935 22.583 1.00 90.25 171 GLU A CA 1
ATOM 1388 C C . GLU A 1 171 ? -36.441 9.357 23.528 1.00 90.25 171 GLU A C 1
ATOM 1390 O O . GLU A 1 171 ? -37.447 9.877 23.052 1.00 90.25 171 GLU A O 1
ATOM 1395 N N . ASP A 1 172 ? -36.223 9.296 24.844 1.00 87.56 172 ASP A N 1
ATOM 1396 C CA . ASP A 1 172 ? -37.180 9.739 25.867 1.00 87.56 172 ASP A CA 1
ATOM 1397 C C . ASP A 1 172 ? -37.507 11.236 25.744 1.00 87.56 172 ASP A C 1
ATOM 1399 O O . ASP A 1 172 ? -38.664 11.645 25.835 1.00 87.56 172 ASP A O 1
ATOM 1403 N N . ARG A 1 173 ? -36.500 12.084 25.480 1.00 78.31 173 ARG A N 1
ATOM 1404 C CA . ARG A 1 173 ? -36.708 13.523 25.226 1.00 78.31 173 ARG A CA 1
ATOM 1405 C C . ARG A 1 173 ? -37.526 13.774 23.960 1.00 78.31 173 ARG A C 1
ATOM 1407 O O . ARG A 1 173 ? -38.395 14.649 23.955 1.00 78.31 173 ARG A O 1
ATOM 1414 N N . ASN A 1 174 ? -37.262 13.020 22.896 1.00 78.75 174 ASN A N 1
ATOM 1415 C CA . ASN A 1 174 ? -38.006 13.138 21.647 1.00 78.75 174 ASN A CA 1
ATOM 1416 C C . ASN A 1 174 ? -39.458 12.661 21.822 1.00 78.75 174 ASN A C 1
ATOM 1418 O O . ASN A 1 174 ? -40.370 13.380 21.424 1.00 78.75 174 ASN A O 1
ATOM 1422 N N . ALA A 1 175 ? -39.679 11.526 22.493 1.00 77.94 175 ALA A N 1
ATOM 1423 C CA . ALA A 1 175 ? -41.009 11.002 22.810 1.00 77.94 175 ALA A CA 1
ATOM 1424 C C . ALA A 1 175 ? -41.802 11.950 23.726 1.00 77.94 175 ALA A C 1
ATOM 1426 O O . ALA A 1 175 ? -42.961 12.262 23.456 1.00 77.94 175 ALA A O 1
ATOM 1427 N N . GLY A 1 176 ? -41.157 12.506 24.756 1.00 67.88 176 GLY A N 1
ATOM 1428 C CA . GLY A 1 176 ? -41.769 13.489 25.651 1.00 67.88 176 GLY A CA 1
ATOM 1429 C C . GLY A 1 176 ? -42.143 14.803 24.958 1.00 67.88 176 GLY A C 1
ATOM 1430 O O . GLY A 1 176 ? -43.097 15.458 25.369 1.00 67.88 176 GLY A O 1
ATOM 1431 N N . THR A 1 177 ? -41.447 15.189 23.886 1.00 62.03 177 THR A N 1
ATOM 1432 C CA . THR A 1 177 ? -41.821 16.363 23.076 1.00 62.03 177 THR A CA 1
ATOM 1433 C C . THR A 1 177 ? -43.095 16.094 22.270 1.00 62.03 177 THR A C 1
ATOM 1435 O O . THR A 1 177 ? -43.955 16.970 22.175 1.00 62.03 177 THR A O 1
ATOM 1438 N N . THR A 1 178 ? -43.263 14.869 21.763 1.00 58.25 178 THR A N 1
ATOM 1439 C CA . THR A 1 178 ? -44.486 14.418 21.083 1.00 58.25 178 THR A CA 1
ATOM 1440 C C . THR A 1 178 ? -45.669 14.322 22.053 1.00 58.25 178 THR A C 1
ATOM 1442 O O . THR A 1 178 ? -46.736 14.854 21.762 1.00 58.25 178 THR A O 1
ATOM 1445 N N . GLU A 1 179 ? -45.474 13.749 23.246 1.00 55.84 179 GLU A N 1
ATOM 1446 C CA . GLU A 1 179 ? -46.534 13.640 24.262 1.00 55.84 179 GLU A CA 1
ATOM 1447 C C . GLU A 1 179 ? -46.902 14.976 24.919 1.00 55.84 179 GLU A C 1
ATOM 1449 O O . GLU A 1 179 ? -48.061 15.193 25.267 1.00 55.84 179 GLU A O 1
ATOM 1454 N N . ARG A 1 180 ? -45.951 15.902 25.107 1.00 50.62 180 ARG A N 1
ATOM 1455 C CA . ARG A 1 180 ? -46.238 17.228 25.681 1.00 50.62 180 ARG A CA 1
ATOM 1456 C C . ARG A 1 180 ? -47.048 18.106 24.728 1.00 50.62 180 ARG A C 1
ATOM 1458 O O . ARG A 1 180 ? -47.808 18.939 25.212 1.00 50.62 180 ARG A O 1
ATOM 1465 N N . GLY A 1 181 ? -46.925 17.896 23.415 1.00 50.56 181 GLY A N 1
ATOM 1466 C CA . GLY A 1 181 ? -47.816 18.489 22.414 1.00 50.56 181 GLY A CA 1
ATOM 1467 C C . GLY A 1 181 ? -49.252 17.953 22.482 1.00 50.56 181 GLY A C 1
ATOM 1468 O O . GLY A 1 181 ? -50.180 18.676 22.132 1.00 50.56 181 GLY A O 1
ATOM 1469 N N . ASP A 1 182 ? -49.439 16.729 22.986 1.00 50.41 182 ASP A N 1
ATOM 1470 C CA . ASP A 1 182 ? -50.746 16.068 23.086 1.00 50.41 182 ASP A CA 1
ATOM 1471 C C . ASP A 1 182 ? -51.402 16.263 24.475 1.00 50.41 182 ASP A C 1
ATOM 1473 O O . ASP A 1 182 ? -52.601 16.503 24.579 1.00 50.41 182 ASP A O 1
ATOM 1477 N N . ARG A 1 183 ? -50.629 16.280 25.576 1.00 45.56 183 ARG A N 1
ATOM 1478 C CA . ARG A 1 183 ? -51.144 16.494 26.951 1.00 45.56 183 ARG A CA 1
ATOM 1479 C C . ARG A 1 183 ? -51.513 17.934 27.288 1.00 45.56 183 ARG A C 1
ATOM 1481 O O . ARG A 1 183 ? -52.400 18.127 28.118 1.00 45.56 183 ARG A O 1
ATOM 1488 N N . THR A 1 184 ? -50.896 18.950 26.682 1.00 49.06 184 THR A N 1
ATOM 1489 C CA . THR A 1 184 ? -51.378 20.342 26.828 1.00 49.06 184 THR A CA 1
ATOM 1490 C C . THR A 1 184 ? -52.798 20.510 26.283 1.00 49.06 184 THR A C 1
ATOM 1492 O O . THR A 1 184 ? -53.511 21.408 26.720 1.00 49.06 184 THR A O 1
ATOM 1495 N N . LYS A 1 185 ? -53.250 19.596 25.415 1.00 45.62 185 LYS A N 1
ATOM 1496 C CA . LYS A 1 185 ? -54.634 19.496 24.942 1.00 45.62 185 LYS A CA 1
ATOM 1497 C C . LYS A 1 185 ? -55.587 18.842 25.957 1.00 45.62 185 LYS A C 1
ATOM 1499 O O . LYS A 1 185 ? -56.788 19.066 25.875 1.00 45.62 185 LYS A O 1
ATOM 1504 N N . VAL A 1 186 ? -55.070 18.053 26.908 1.00 48.06 186 VAL A N 1
ATOM 1505 C CA . VAL A 1 186 ? -55.862 17.201 27.824 1.00 48.06 186 VAL A CA 1
ATOM 1506 C C . VAL A 1 186 ? -55.878 17.721 29.274 1.00 48.06 186 VAL A C 1
ATOM 1508 O O . VAL A 1 186 ? -56.886 17.589 29.954 1.00 48.06 186 VAL A O 1
ATOM 1511 N N . MET A 1 187 ? -54.819 18.378 29.768 1.00 44.72 187 MET A N 1
ATOM 1512 C CA . MET A 1 187 ? -54.684 18.788 31.188 1.00 44.72 187 MET A CA 1
ATOM 1513 C C . MET A 1 187 ? -55.556 19.993 31.616 1.00 44.72 187 MET A C 1
ATOM 1515 O O . MET A 1 187 ? -55.455 20.476 32.739 1.00 44.72 187 MET A O 1
ATOM 1519 N N . SER A 1 188 ? -56.456 20.480 30.764 1.00 50.69 188 SER A N 1
ATOM 1520 C CA . SER A 1 188 ? -57.457 21.483 31.152 1.00 50.69 188 SER A CA 1
ATOM 1521 C C . SER A 1 188 ? -58.584 20.916 32.048 1.00 50.69 188 SER A C 1
ATOM 1523 O O . SER A 1 188 ? -59.497 21.667 32.384 1.00 50.69 188 SER A O 1
ATOM 1525 N N . SER A 1 189 ? -58.586 19.624 32.424 1.00 46.78 189 SER A N 1
ATOM 1526 C CA . SER A 1 189 ? -59.816 18.940 32.875 1.00 46.78 189 SER A CA 1
ATOM 1527 C C . SER A 1 189 ? -59.801 18.134 34.201 1.00 46.78 189 SER A C 1
ATOM 1529 O O . SER A 1 189 ? -60.601 17.210 34.313 1.00 46.78 189 SER A O 1
ATOM 1531 N N . GLY A 1 190 ? -59.026 18.489 35.243 1.00 42.03 190 GLY A N 1
ATOM 1532 C CA . GLY A 1 190 ? -59.523 18.304 36.636 1.00 42.03 190 GLY A CA 1
ATOM 1533 C C . GLY A 1 190 ? -58.657 17.674 37.764 1.00 42.03 190 GLY A C 1
ATOM 1534 O O . GLY A 1 190 ? -58.058 16.623 37.592 1.00 42.03 190 GLY A O 1
ATOM 1535 N N . ILE A 1 191 ? -58.711 18.356 38.932 1.00 45.56 191 ILE A N 1
ATOM 1536 C CA . ILE A 1 191 ? -59.046 17.959 40.343 1.00 45.56 191 ILE A CA 1
ATOM 1537 C C . ILE A 1 191 ? -58.114 17.062 41.234 1.00 45.56 191 ILE A C 1
ATOM 1539 O O . ILE A 1 191 ? -57.437 16.149 40.787 1.00 45.56 191 ILE A O 1
ATOM 1543 N N . THR A 1 192 ? -58.139 17.403 42.545 1.00 47.12 192 THR A N 1
ATOM 1544 C CA . THR A 1 192 ? -57.359 17.115 43.791 1.00 47.12 192 THR A CA 1
ATOM 1545 C C . THR A 1 192 ? -57.891 15.997 44.737 1.00 47.12 192 THR A C 1
ATOM 1547 O O . THR A 1 192 ? -59.061 15.674 44.590 1.00 47.12 192 THR A O 1
ATOM 1550 N N . THR A 1 193 ? -57.130 15.537 45.775 1.00 42.50 193 THR A N 1
ATOM 1551 C CA . THR A 1 193 ? -57.461 15.508 47.260 1.00 42.50 193 THR A CA 1
ATOM 1552 C C . THR A 1 193 ? -56.441 14.744 48.173 1.00 42.50 193 THR A C 1
ATOM 1554 O O . THR A 1 193 ? -55.540 14.081 47.672 1.00 42.50 193 THR A O 1
ATOM 1557 N N . ASP A 1 194 ? -56.612 14.886 49.506 1.00 37.69 194 ASP A N 1
ATOM 1558 C CA . ASP A 1 194 ? -55.713 14.844 50.693 1.00 37.69 194 ASP A CA 1
ATOM 1559 C C . ASP A 1 194 ? -55.820 13.573 51.603 1.00 37.69 194 ASP A C 1
ATOM 1561 O O . ASP A 1 194 ? -56.787 12.821 51.492 1.00 37.69 194 ASP A O 1
ATOM 1565 N N . TRP A 1 195 ? -54.858 13.345 52.524 1.00 49.62 195 TRP A N 1
ATOM 1566 C CA . TRP A 1 195 ? -54.743 12.175 53.430 1.00 49.62 195 TRP A CA 1
ATOM 1567 C C . TRP A 1 195 ? -54.354 12.552 54.877 1.00 49.62 195 TRP A C 1
ATOM 1569 O O . TRP A 1 195 ? -53.209 12.912 55.149 1.00 49.62 195 TRP A O 1
ATOM 1579 N N . SER A 1 196 ? -55.247 12.348 55.851 1.00 41.66 196 SER A N 1
ATOM 1580 C CA . SER A 1 196 ? -54.915 12.457 57.282 1.00 41.66 196 SER A CA 1
ATOM 1581 C C . SER A 1 196 ? -55.658 11.419 58.132 1.00 41.66 196 SER A C 1
ATOM 1583 O O . SER A 1 196 ? -56.882 11.413 58.219 1.00 41.66 196 SER A O 1
ATOM 1585 N N . GLY A 1 197 ? -54.909 10.521 58.782 1.00 45.50 197 GLY A N 1
ATOM 1586 C CA . GLY A 1 197 ? -55.469 9.604 59.779 1.00 45.50 197 GLY A CA 1
ATOM 1587 C C . GLY A 1 197 ? -54.730 8.278 59.912 1.00 45.50 197 GLY A C 1
ATOM 1588 O O . GLY A 1 197 ? -55.236 7.247 59.481 1.00 45.50 197 GLY A O 1
ATOM 1589 N N . LEU A 1 198 ? -53.561 8.263 60.558 1.00 42.59 198 LEU A N 1
ATOM 1590 C CA . LEU A 1 198 ? -52.965 7.007 61.014 1.00 42.59 198 LEU A CA 1
ATOM 1591 C C . LEU A 1 198 ? -52.145 7.222 62.295 1.00 42.59 198 LEU A C 1
ATOM 1593 O O . LEU A 1 198 ? -51.319 8.124 62.348 1.00 42.59 198 LEU A O 1
ATOM 1597 N N . LEU A 1 199 ? -52.354 6.327 63.267 1.00 44.34 199 LEU A N 1
ATOM 1598 C CA . LEU A 1 199 ? -51.580 6.031 64.491 1.00 44.34 199 LEU A CA 1
ATOM 1599 C C . LEU A 1 199 ? -52.180 6.437 65.857 1.00 44.34 199 LEU A C 1
ATOM 1601 O O . LEU A 1 199 ? -52.043 7.562 66.330 1.00 44.34 199 LEU A O 1
ATOM 1605 N N . LYS A 1 200 ? -52.661 5.416 66.588 1.00 48.19 200 LYS A N 1
ATOM 1606 C CA . LYS A 1 200 ? -52.611 5.296 68.064 1.00 48.19 200 LYS A CA 1
ATOM 1607 C C . LYS A 1 200 ? -52.297 3.830 68.445 1.00 48.19 200 LYS A C 1
ATOM 1609 O O . LYS A 1 200 ? -52.936 2.931 67.914 1.00 48.19 200 LYS A O 1
ATOM 1614 N N . MET A 1 201 ? -51.349 3.576 69.364 1.00 54.72 201 MET A N 1
ATOM 1615 C CA . MET A 1 201 ? -50.911 2.230 69.830 1.00 54.72 201 MET A CA 1
ATOM 1616 C C . MET A 1 201 ? -50.797 2.150 71.378 1.00 54.72 201 MET A C 1
ATOM 1618 O O . MET A 1 201 ? -50.532 3.159 72.028 1.00 54.72 201 MET A O 1
ATOM 1622 N N . LYS A 1 202 ? -51.022 0.960 71.982 1.00 53.50 202 LYS A N 1
ATOM 1623 C CA . LYS A 1 202 ? -51.191 0.702 73.446 1.00 53.50 202 LYS A CA 1
ATOM 1624 C C . LYS A 1 202 ? -49.882 0.479 74.252 1.00 53.50 202 LYS A C 1
ATOM 1626 O O . LYS A 1 202 ? -48.901 -0.068 73.758 1.00 53.50 202 LYS A O 1
ATOM 1631 N N . LYS A 1 203 ? -49.942 0.811 75.556 1.00 55.75 203 LYS A N 1
ATOM 1632 C CA . LYS A 1 203 ? -48.852 0.954 76.563 1.00 55.75 203 LYS A CA 1
ATOM 1633 C C . LYS A 1 203 ? -47.959 -0.276 76.853 1.00 55.75 203 LYS A C 1
ATOM 1635 O O . LYS A 1 203 ? -46.833 -0.089 77.302 1.00 55.75 203 LYS A O 1
ATOM 1640 N N . SER A 1 204 ? -48.405 -1.513 76.604 1.00 55.56 204 SER A N 1
ATOM 1641 C CA . SER A 1 204 ? -47.621 -2.731 76.928 1.00 55.56 204 SER A CA 1
ATOM 1642 C C . SER A 1 204 ? -46.421 -2.948 75.994 1.00 55.56 204 SER A C 1
ATOM 1644 O O . SER A 1 204 ? -45.424 -3.546 76.389 1.00 55.56 204 SER A O 1
ATOM 1646 N N . ASN A 1 205 ? -46.472 -2.382 74.786 1.00 59.22 205 ASN A N 1
ATOM 1647 C CA . ASN A 1 205 ? -45.396 -2.475 73.795 1.00 59.22 205 ASN A CA 1
ATOM 1648 C C . ASN A 1 205 ? -44.278 -1.451 74.043 1.00 59.22 205 ASN A C 1
ATOM 1650 O O . ASN A 1 205 ? -43.275 -1.447 73.336 1.00 59.22 205 ASN A O 1
ATOM 1654 N N . PHE A 1 206 ? -44.433 -0.588 75.054 1.00 65.12 206 PHE A N 1
ATOM 1655 C CA . PHE A 1 206 ? -43.521 0.521 75.313 1.00 65.12 206 PHE A CA 1
ATOM 1656 C C . PHE A 1 206 ? -42.197 0.065 75.938 1.00 65.12 206 PHE A C 1
ATOM 1658 O O . PHE A 1 206 ? -41.147 0.560 75.552 1.00 65.12 206 PHE A O 1
ATOM 1665 N N . ARG A 1 207 ? -42.209 -0.923 76.848 1.00 68.69 207 ARG A N 1
ATOM 1666 C CA . ARG A 1 207 ? -40.971 -1.457 77.455 1.00 68.69 207 ARG A CA 1
ATOM 1667 C C . ARG A 1 207 ? -40.087 -2.190 76.445 1.00 68.69 207 ARG A C 1
ATOM 1669 O O . ARG A 1 207 ? -38.874 -2.022 76.476 1.00 68.69 207 ARG A O 1
ATOM 1676 N N . LEU A 1 208 ? -40.696 -2.955 75.538 1.00 69.94 208 LEU A N 1
ATOM 1677 C CA . LEU A 1 208 ? -39.986 -3.632 74.450 1.00 69.94 208 LEU A CA 1
ATOM 1678 C C . LEU A 1 208 ? -39.410 -2.616 73.451 1.00 69.94 208 LEU A C 1
ATOM 1680 O O . LEU A 1 208 ? -38.248 -2.727 73.076 1.00 69.94 208 LEU A O 1
ATOM 1684 N N . LEU A 1 209 ? -40.188 -1.589 73.084 1.00 71.62 209 LEU A N 1
ATOM 1685 C CA . LEU A 1 209 ? -39.716 -0.485 72.240 1.00 71.62 209 LEU A CA 1
ATOM 1686 C C . LEU A 1 209 ? -38.550 0.277 72.874 1.00 71.62 209 LEU A C 1
ATOM 1688 O O . LEU A 1 209 ? -37.621 0.658 72.173 1.00 71.62 209 LEU A O 1
ATOM 1692 N N . LEU A 1 210 ? -38.573 0.470 74.191 1.00 79.50 210 LEU A N 1
ATOM 1693 C CA . LEU A 1 210 ? -37.534 1.205 74.908 1.00 79.50 210 LEU A CA 1
ATOM 1694 C C . LEU A 1 210 ? -36.234 0.393 75.030 1.00 79.50 210 LEU A C 1
ATOM 1696 O O . LEU A 1 210 ? -35.154 0.947 74.845 1.00 79.50 210 LEU A O 1
ATOM 1700 N N . LEU A 1 211 ? -36.325 -0.925 75.245 1.00 80.44 211 LEU A N 1
ATOM 1701 C CA . LEU A 1 211 ? -35.173 -1.837 75.193 1.00 80.44 211 LEU A CA 1
ATOM 1702 C C . LEU A 1 211 ? -34.567 -1.924 73.785 1.00 80.44 211 LEU A C 1
ATOM 1704 O O . LEU A 1 211 ? -33.348 -1.847 73.640 1.00 80.44 211 LEU A O 1
ATOM 1708 N N . LEU A 1 212 ? -35.408 -2.018 72.751 1.00 81.56 212 LEU A N 1
ATOM 1709 C CA . LEU A 1 212 ? -34.965 -1.985 71.354 1.00 81.56 212 LEU A CA 1
ATOM 1710 C C . LEU A 1 212 ? -34.307 -0.648 70.999 1.00 81.56 212 LEU A C 1
ATOM 1712 O O . LEU A 1 212 ? -33.282 -0.633 70.320 1.00 81.56 212 LEU A O 1
ATOM 1716 N N . ALA A 1 213 ? -34.845 0.465 71.500 1.00 84.00 213 ALA A N 1
ATOM 1717 C CA . ALA A 1 213 ? -34.253 1.782 71.306 1.00 84.00 213 ALA A CA 1
ATOM 1718 C C . ALA A 1 213 ? -32.873 1.893 71.975 1.00 84.00 213 ALA A C 1
ATOM 1720 O O . ALA A 1 213 ? -31.939 2.391 71.354 1.00 84.00 213 ALA A O 1
ATOM 1721 N N . PHE A 1 214 ? -32.713 1.387 73.203 1.00 90.06 214 PHE A N 1
ATOM 1722 C CA . PHE A 1 214 ? -31.439 1.442 73.929 1.00 90.06 214 PHE A CA 1
ATOM 1723 C C . PHE A 1 214 ? -30.364 0.542 73.299 1.00 90.06 214 PHE A C 1
ATOM 1725 O O . PHE A 1 214 ? -29.216 0.956 73.150 1.00 90.06 214 PHE A O 1
ATOM 1732 N N . TYR A 1 215 ? -30.741 -0.663 72.861 1.00 88.00 215 TYR A N 1
ATOM 1733 C CA . TYR A 1 215 ? -29.846 -1.566 72.132 1.00 88.00 215 TYR A CA 1
ATOM 1734 C C . TYR A 1 215 ? -29.437 -0.993 70.766 1.00 88.00 215 TYR A C 1
ATOM 1736 O O . TYR A 1 215 ? -28.268 -1.062 70.388 1.00 88.00 215 TYR A O 1
ATOM 1744 N N . GLY A 1 216 ? -30.372 -0.347 70.059 1.00 88.88 216 GLY A N 1
ATOM 1745 C CA . GLY A 1 216 ? -30.067 0.396 68.836 1.00 88.88 216 GLY A CA 1
ATOM 1746 C C . GLY A 1 216 ? -29.059 1.521 69.078 1.00 88.88 216 GLY A C 1
ATOM 1747 O O . GLY A 1 216 ? -28.107 1.669 68.318 1.00 88.88 216 GLY A O 1
ATOM 1748 N N . LEU A 1 217 ? -29.208 2.265 70.177 1.00 87.75 217 LEU A N 1
ATOM 1749 C CA . LEU A 1 217 ? -28.284 3.337 70.557 1.00 87.75 217 LEU A CA 1
ATOM 1750 C C . LEU A 1 217 ? -26.881 2.797 70.883 1.00 87.75 217 LEU A C 1
ATOM 1752 O O . LEU A 1 217 ? -25.888 3.373 70.443 1.00 87.75 217 LEU A O 1
ATOM 1756 N N . PHE A 1 218 ? -26.791 1.657 71.573 1.00 89.19 218 PHE A N 1
ATOM 1757 C CA . PHE A 1 218 ? -25.524 0.975 71.858 1.00 89.19 218 PHE A CA 1
ATOM 1758 C C . PHE A 1 218 ? -24.801 0.521 70.579 1.00 89.19 218 PHE A C 1
ATOM 1760 O O . PHE A 1 218 ? -23.597 0.735 70.446 1.00 89.19 218 PHE A O 1
ATOM 1767 N N . LEU A 1 219 ? -25.530 -0.036 69.604 1.00 86.56 219 LEU A N 1
ATOM 1768 C CA . LEU A 1 219 ? -24.962 -0.417 68.306 1.00 86.56 219 LEU A CA 1
ATOM 1769 C C . LEU A 1 219 ? -24.483 0.792 67.495 1.00 86.56 219 LEU A C 1
ATOM 1771 O O . LEU A 1 219 ? -23.419 0.733 66.884 1.00 86.56 219 LEU A O 1
ATOM 1775 N N . ILE A 1 220 ? -25.232 1.897 67.515 1.00 89.25 220 ILE A N 1
ATOM 1776 C CA . ILE A 1 220 ? -24.837 3.140 66.837 1.00 89.25 220 ILE A CA 1
ATOM 1777 C C . ILE A 1 220 ? -23.560 3.710 67.466 1.00 89.25 220 ILE A C 1
ATOM 1779 O O . ILE A 1 220 ? -22.649 4.117 66.744 1.00 89.25 220 ILE A O 1
ATOM 1783 N N . LEU A 1 221 ? -23.460 3.698 68.798 1.00 89.31 221 LEU A N 1
ATOM 1784 C CA . LEU A 1 221 ? -22.272 4.166 69.510 1.00 89.31 221 LEU A CA 1
ATOM 1785 C C . LEU A 1 221 ? -21.053 3.271 69.224 1.00 89.31 221 LEU A C 1
ATOM 1787 O O . LEU A 1 221 ? -19.967 3.781 68.954 1.00 89.31 221 LEU A O 1
ATOM 1791 N N . GLY A 1 222 ? -21.239 1.946 69.212 1.00 82.25 222 GLY A N 1
ATOM 1792 C CA . GLY A 1 222 ? -20.193 0.980 68.862 1.00 82.25 222 GLY A CA 1
ATOM 1793 C C . GLY A 1 222 ? -19.696 1.135 67.421 1.00 82.25 222 GLY A C 1
ATOM 1794 O O . GLY A 1 222 ? -18.489 1.146 67.183 1.00 82.25 222 GLY A O 1
ATOM 1795 N N . ALA A 1 223 ? -20.606 1.345 66.467 1.00 79.44 223 ALA A N 1
ATOM 1796 C CA . ALA A 1 223 ? -20.259 1.593 65.068 1.00 79.44 223 ALA A CA 1
ATOM 1797 C C . ALA A 1 223 ? -19.517 2.928 64.871 1.00 79.44 223 ALA A C 1
ATOM 1799 O O . ALA A 1 223 ? -18.579 3.000 64.079 1.00 79.44 223 ALA A O 1
ATOM 1800 N N . ALA A 1 224 ? -19.894 3.978 65.610 1.00 80.06 224 ALA A N 1
ATOM 1801 C CA . ALA A 1 224 ? -19.235 5.282 65.537 1.00 80.06 224 ALA A CA 1
ATOM 1802 C C . ALA A 1 224 ? -17.789 5.236 66.056 1.00 80.06 224 ALA A C 1
ATOM 1804 O O . ALA A 1 224 ? -16.897 5.821 65.443 1.00 80.06 224 ALA A O 1
ATOM 1805 N N . ILE A 1 225 ? -17.546 4.509 67.151 1.00 83.12 225 ILE A N 1
ATOM 1806 C CA . ILE A 1 225 ? -16.205 4.344 67.728 1.00 83.12 225 ILE A CA 1
ATOM 1807 C C . ILE A 1 225 ? -15.319 3.498 66.804 1.00 83.12 225 ILE A C 1
ATOM 1809 O O . ILE A 1 225 ? -14.182 3.881 66.537 1.00 83.12 225 ILE A O 1
ATOM 1813 N N . PHE A 1 226 ? -15.846 2.399 66.254 1.00 66.31 226 PHE A N 1
ATOM 1814 C CA . PHE A 1 226 ? -15.119 1.553 65.303 1.00 66.31 226 PHE A CA 1
ATOM 1815 C C . PHE A 1 226 ? -14.757 2.320 64.016 1.00 66.31 226 PHE A C 1
ATOM 1817 O O . PHE A 1 226 ? -13.613 2.302 63.567 1.00 66.31 226 PHE A O 1
ATOM 1824 N N . SER A 1 227 ? -15.693 3.115 63.487 1.00 64.00 227 SER A N 1
ATOM 1825 C CA . SER A 1 227 ? -15.460 3.960 62.309 1.00 64.00 227 SER A CA 1
ATOM 1826 C C . SER A 1 227 ? -14.416 5.064 62.532 1.00 64.00 227 SER A C 1
ATOM 1828 O O . SER A 1 227 ? -13.802 5.510 61.560 1.00 64.00 227 SER A O 1
ATOM 1830 N N . ALA A 1 228 ? -14.226 5.532 63.768 1.00 68.31 228 ALA A N 1
ATOM 1831 C CA . ALA A 1 228 ? -13.285 6.605 64.085 1.00 68.31 228 ALA A CA 1
ATOM 1832 C C . ALA A 1 228 ? -11.823 6.131 64.169 1.00 68.31 228 ALA A C 1
ATOM 1834 O O . ALA A 1 228 ? -10.919 6.948 64.003 1.00 68.31 228 ALA A O 1
ATOM 1835 N N . ILE A 1 229 ? -11.584 4.837 64.416 1.00 67.38 229 ILE A N 1
ATOM 1836 C CA . ILE A 1 229 ? -10.242 4.299 64.697 1.00 67.38 229 ILE A CA 1
ATOM 1837 C C . ILE A 1 229 ? -9.581 3.692 63.445 1.00 67.38 229 ILE A C 1
ATOM 1839 O O . ILE A 1 229 ? -8.364 3.773 63.310 1.00 67.38 229 ILE A O 1
ATOM 1843 N N . GLU A 1 230 ? -10.346 3.156 62.488 1.00 59.53 230 GLU A N 1
ATOM 1844 C CA . GLU A 1 230 ? -9.789 2.333 61.395 1.00 59.53 230 GLU A CA 1
ATOM 1845 C C . GLU A 1 230 ? -9.574 3.047 60.044 1.00 59.53 230 GLU A C 1
A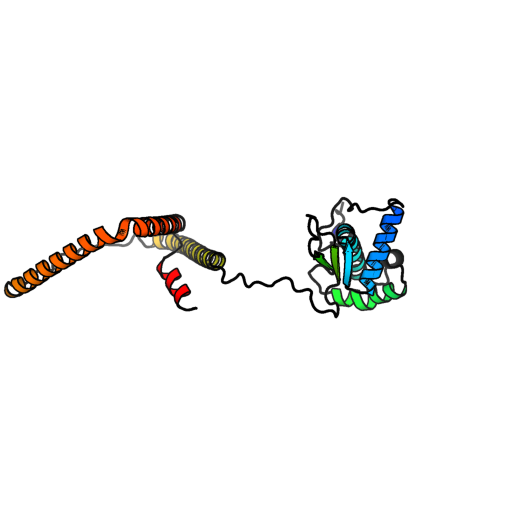TOM 1847 O O . GLU A 1 230 ? -9.147 2.422 59.080 1.00 59.53 230 GLU A O 1
ATOM 1852 N N . SER A 1 231 ? -9.863 4.347 59.916 1.00 58.00 231 SER A N 1
ATOM 1853 C CA . SER A 1 231 ? -10.293 4.854 58.604 1.00 58.00 231 SER A CA 1
ATOM 1854 C C . SER A 1 231 ? -9.681 6.144 58.016 1.00 58.00 231 SER A C 1
ATOM 1856 O O . SER A 1 231 ? -10.191 6.584 56.991 1.00 58.00 231 SER A O 1
ATOM 1858 N N . PRO A 1 232 ? -8.608 6.799 58.507 1.00 60.97 232 PRO A N 1
ATOM 1859 C CA . PRO A 1 232 ? -8.223 8.087 57.914 1.00 60.97 232 PRO A CA 1
ATOM 1860 C C . PRO A 1 232 ? -7.577 7.981 56.516 1.00 60.97 232 PRO A C 1
ATOM 1862 O O . PRO A 1 232 ? -7.750 8.892 55.707 1.00 60.97 232 PRO A O 1
ATOM 1865 N N . LEU A 1 233 ? -6.870 6.889 56.196 1.00 58.03 233 LEU A N 1
ATOM 1866 C CA . LEU A 1 233 ? -6.191 6.727 54.897 1.00 58.03 233 LEU A CA 1
ATOM 1867 C C . LEU A 1 233 ? -7.092 6.089 53.833 1.00 58.03 233 LEU A C 1
ATOM 1869 O O . LEU A 1 233 ? -7.245 6.644 52.745 1.00 58.03 233 LEU A O 1
ATOM 1873 N N . GLU A 1 234 ? -7.762 4.985 54.161 1.00 58.41 234 GLU A N 1
ATOM 1874 C CA . GLU A 1 234 ? -8.647 4.302 53.211 1.00 58.41 234 GLU A CA 1
ATOM 1875 C C . GLU A 1 234 ? -9.884 5.140 52.872 1.00 58.41 234 GLU A C 1
ATOM 1877 O O . GLU A 1 234 ? -10.316 5.178 51.719 1.00 58.41 234 GLU A O 1
ATOM 1882 N N . VAL A 1 235 ? -10.426 5.906 53.828 1.00 62.91 235 VAL A N 1
ATOM 1883 C CA . VAL A 1 235 ? -11.565 6.794 53.547 1.00 62.91 235 VAL A CA 1
ATOM 1884 C C . VAL A 1 235 ? -11.153 7.946 52.650 1.00 62.91 235 VAL A C 1
ATOM 1886 O O . VAL A 1 235 ? -11.965 8.354 51.830 1.00 62.91 235 VAL A O 1
ATOM 1889 N N . ALA A 1 236 ? -9.923 8.460 52.737 1.00 68.25 236 ALA A N 1
ATOM 1890 C CA . ALA A 1 236 ? -9.470 9.528 51.846 1.00 68.25 236 ALA A CA 1
ATOM 1891 C C . ALA A 1 236 ? -9.420 9.056 50.384 1.00 68.25 236 ALA A C 1
ATOM 1893 O O . ALA A 1 236 ? -9.876 9.763 49.481 1.00 68.25 236 ALA A O 1
ATOM 1894 N N . GLU A 1 237 ? -8.939 7.838 50.153 1.00 67.81 237 GLU A N 1
ATOM 1895 C CA . GLU A 1 237 ? -8.821 7.262 48.816 1.00 67.81 237 GLU A CA 1
ATOM 1896 C C . GLU A 1 237 ? -10.180 6.811 48.260 1.00 67.81 237 GLU A C 1
ATOM 1898 O O . GLU A 1 237 ? -10.538 7.141 47.124 1.00 67.81 237 GLU A O 1
ATOM 1903 N N . VAL A 1 238 ? -11.008 6.175 49.094 1.00 70.56 238 VAL A N 1
ATOM 1904 C CA . VAL A 1 238 ? -12.394 5.824 48.754 1.00 70.56 238 VAL A CA 1
ATOM 1905 C C . VAL A 1 238 ? -13.232 7.078 48.510 1.00 70.56 238 VAL A C 1
ATOM 1907 O O . VAL A 1 238 ? -14.049 7.094 47.588 1.00 70.56 238 VAL A O 1
ATOM 1910 N N . LYS A 1 239 ? -13.021 8.151 49.278 1.00 75.44 239 LYS A N 1
ATOM 1911 C CA . LYS A 1 239 ? -13.685 9.445 49.086 1.00 75.44 239 LYS A CA 1
ATOM 1912 C C . LYS A 1 239 ? -13.245 10.095 47.783 1.00 75.44 239 LYS A C 1
ATOM 1914 O O . LYS A 1 239 ? -14.111 10.484 47.018 1.00 75.44 239 LYS A O 1
ATOM 1919 N N . ASN A 1 240 ? -11.952 10.105 47.459 1.00 81.38 240 ASN A N 1
ATOM 1920 C CA . ASN A 1 240 ? -11.460 10.601 46.171 1.00 81.38 240 ASN A CA 1
ATOM 1921 C C . ASN A 1 240 ? -12.064 9.821 44.986 1.00 81.38 240 ASN A C 1
ATOM 1923 O O . ASN A 1 240 ? -12.575 10.402 44.028 1.00 81.38 240 ASN A O 1
ATOM 1927 N N . MET A 1 241 ? -12.081 8.489 45.068 1.00 72.38 241 MET A N 1
ATOM 1928 C CA . MET A 1 241 ? -12.690 7.621 44.054 1.00 72.38 241 MET A CA 1
ATOM 1929 C C . MET A 1 241 ? -14.199 7.862 43.927 1.00 72.38 241 MET A C 1
ATOM 1931 O O . MET A 1 241 ? -14.735 7.948 42.819 1.00 72.38 241 MET A O 1
ATOM 1935 N N . ARG A 1 242 ? -14.894 8.018 45.056 1.00 74.12 242 ARG A N 1
ATOM 1936 C CA . ARG A 1 242 ? -16.335 8.280 45.110 1.00 74.12 242 ARG A CA 1
ATOM 1937 C C . ARG A 1 242 ? -16.683 9.687 44.646 1.00 74.12 242 ARG A C 1
ATOM 1939 O O . ARG A 1 242 ? -17.687 9.840 43.962 1.00 74.12 242 ARG A O 1
ATOM 1946 N N . ASP A 1 243 ? -15.847 10.677 44.922 1.00 80.12 243 ASP A N 1
ATOM 1947 C CA . ASP A 1 243 ? -16.000 12.050 44.452 1.00 80.12 243 ASP A CA 1
ATOM 1948 C C . ASP A 1 243 ? -15.780 12.125 42.944 1.00 80.12 243 ASP A C 1
ATOM 1950 O O . ASP A 1 243 ? -16.587 12.732 42.249 1.00 80.12 243 ASP A O 1
ATOM 1954 N N . ARG A 1 244 ? -14.785 11.416 42.396 1.00 77.31 244 ARG A N 1
ATOM 1955 C CA . ARG A 1 244 ? -14.598 11.285 40.940 1.00 77.31 244 ARG A CA 1
ATOM 1956 C C . ARG A 1 244 ? -15.760 10.550 40.276 1.00 77.31 244 ARG A C 1
ATOM 1958 O O . ARG A 1 244 ? -16.224 10.990 39.225 1.00 77.31 244 ARG A O 1
ATOM 1965 N N . LYS A 1 245 ? -16.274 9.483 40.898 1.00 75.75 245 LYS A N 1
ATOM 1966 C CA . LYS A 1 245 ? -17.472 8.773 40.428 1.00 75.75 245 LYS A CA 1
ATOM 1967 C C . LYS A 1 245 ? -18.698 9.683 40.453 1.00 75.75 245 LYS A C 1
ATOM 1969 O O . LYS A 1 245 ? -19.389 9.803 39.453 1.00 75.75 245 LYS A O 1
ATOM 1974 N N . ASN A 1 246 ? -18.953 10.370 41.560 1.00 72.00 246 ASN A N 1
ATOM 1975 C CA . ASN A 1 246 ? -20.102 11.259 41.724 1.00 72.00 246 ASN A CA 1
ATOM 1976 C C . ASN A 1 246 ? -19.997 12.494 40.833 1.00 72.00 246 ASN A C 1
ATOM 1978 O O . ASN A 1 246 ? -21.000 12.929 40.283 1.00 72.00 246 ASN A O 1
ATOM 1982 N N . HIS A 1 247 ? -18.797 13.038 40.649 1.00 79.94 247 HIS A N 1
ATOM 1983 C CA . HIS A 1 247 ? -18.520 14.078 39.669 1.00 79.94 247 HIS A CA 1
ATOM 1984 C C . HIS A 1 247 ? -18.856 13.576 38.263 1.00 79.94 247 HIS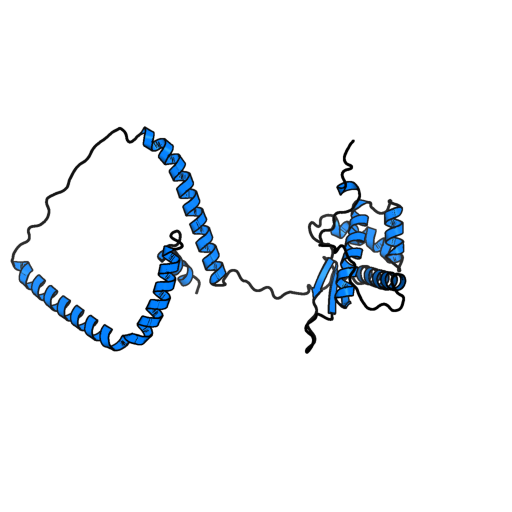 A C 1
ATOM 1986 O O . HIS A 1 247 ? -19.566 14.249 37.521 1.00 79.94 247 HIS A O 1
ATOM 1992 N N . PHE A 1 248 ? -18.423 12.364 37.912 1.00 75.75 248 PHE A N 1
ATOM 1993 C CA . PHE A 1 248 ? -18.724 11.746 36.625 1.00 75.75 248 PHE A CA 1
ATOM 1994 C C . PHE A 1 248 ? -20.229 11.508 36.427 1.00 75.75 248 PHE A C 1
ATOM 1996 O O . PHE A 1 248 ? -20.748 11.900 35.390 1.00 75.75 248 PHE A O 1
ATOM 2003 N N . LEU A 1 249 ? -20.939 10.975 37.426 1.00 68.50 249 LEU A N 1
ATOM 2004 C CA . LEU A 1 249 ? -22.391 10.734 37.399 1.00 68.50 249 LEU A CA 1
ATOM 2005 C C . LEU A 1 249 ? -23.213 12.037 37.401 1.00 68.50 249 LEU A C 1
ATOM 2007 O O . LEU A 1 249 ? -24.256 12.114 36.764 1.00 68.50 249 LEU A O 1
ATOM 2011 N N . ARG A 1 250 ? -22.741 13.096 38.074 1.00 68.25 250 ARG A N 1
ATOM 2012 C CA . ARG A 1 250 ? -23.364 14.434 38.026 1.00 68.25 250 ARG A CA 1
ATOM 2013 C C . ARG A 1 250 ? -23.158 15.107 36.675 1.00 68.25 250 ARG A C 1
ATOM 2015 O O . ARG A 1 250 ? -24.067 15.754 36.169 1.00 68.25 250 ARG A O 1
ATOM 2022 N N . THR A 1 251 ? -21.970 14.944 36.101 1.00 75.75 251 THR A N 1
ATOM 2023 C CA . THR A 1 251 ? -21.639 15.458 34.765 1.00 75.75 251 THR A CA 1
ATOM 2024 C C . THR A 1 251 ? -22.370 14.663 33.676 1.00 75.75 251 THR A C 1
ATOM 2026 O O . THR A 1 251 ? -22.708 15.212 32.632 1.00 75.75 251 THR A O 1
ATOM 2029 N N . HIS A 1 252 ? -22.670 13.388 33.938 1.00 69.38 252 HIS A N 1
ATOM 2030 C CA . HIS A 1 252 ? -23.321 12.467 33.010 1.00 69.38 252 HIS A CA 1
ATOM 2031 C C . HIS A 1 252 ? -24.554 11.854 33.672 1.00 69.38 252 HIS A C 1
ATOM 2033 O O . HIS A 1 252 ? -24.573 10.673 34.011 1.00 69.38 252 HIS A O 1
ATOM 2039 N N . SER A 1 253 ? -25.600 12.674 33.821 1.00 66.44 253 SER A N 1
ATOM 2040 C CA . SER A 1 253 ? -26.886 12.290 34.424 1.00 66.44 253 SER A CA 1
ATOM 2041 C C . SER A 1 253 ? -27.625 11.187 33.673 1.00 66.44 253 SER A C 1
ATOM 2043 O O . SER A 1 253 ? -28.619 10.668 34.176 1.00 66.44 253 SER A O 1
ATOM 2045 N N . CYS A 1 254 ? -27.154 10.833 32.474 1.00 62.78 254 CYS A N 1
ATOM 2046 C CA . CYS A 1 254 ? -27.618 9.639 31.811 1.00 62.78 254 CYS A CA 1
ATOM 2047 C C . CYS A 1 254 ? -27.276 8.405 32.648 1.00 62.78 254 CYS A C 1
ATOM 2049 O O . CYS A 1 254 ? -28.174 7.604 32.766 1.00 62.78 254 CYS A O 1
ATOM 2051 N N . ILE A 1 255 ? -26.113 8.300 33.314 1.00 61.19 255 ILE A N 1
ATOM 2052 C CA . ILE A 1 255 ? -25.582 7.046 33.878 1.00 61.19 255 ILE A CA 1
ATOM 2053 C C . ILE A 1 255 ? -26.049 6.691 35.292 1.00 61.19 255 ILE A C 1
ATOM 2055 O O . ILE A 1 255 ? -25.794 7.430 36.239 1.00 61.19 255 ILE A O 1
ATOM 2059 N N . THR A 1 256 ? -26.691 5.523 35.456 1.00 65.06 256 THR A N 1
ATOM 2060 C CA . THR A 1 256 ? -27.163 5.003 36.759 1.00 65.06 256 THR A CA 1
ATOM 2061 C C . THR A 1 256 ? -26.325 3.840 37.316 1.00 65.06 256 THR A C 1
ATOM 2063 O O . THR A 1 256 ? -26.111 2.809 36.682 1.00 65.06 256 THR A O 1
ATOM 2066 N N . ASP A 1 257 ? -25.895 3.991 38.573 1.00 60.97 257 ASP A N 1
ATOM 2067 C CA . ASP A 1 257 ? -24.920 3.145 39.290 1.00 60.97 257 ASP A CA 1
ATOM 2068 C C . ASP A 1 257 ? -25.302 1.644 39.338 1.00 60.97 257 ASP A C 1
ATOM 2070 O O . ASP A 1 257 ? -24.448 0.763 39.237 1.00 60.97 257 ASP A O 1
ATOM 2074 N N . GLY A 1 258 ? -26.603 1.333 39.416 1.00 62.59 258 GLY A N 1
ATOM 2075 C CA . GLY A 1 258 ? -27.108 -0.046 39.499 1.00 62.59 258 GLY A CA 1
ATOM 2076 C C . GLY A 1 258 ? -26.975 -0.868 38.206 1.00 62.59 258 GLY A C 1
ATOM 2077 O O . GLY A 1 258 ? -26.861 -2.096 38.261 1.00 62.59 258 GLY A O 1
ATOM 2078 N N . ARG A 1 259 ? -26.941 -0.218 37.033 1.00 58.81 259 ARG A N 1
ATOM 2079 C CA . ARG A 1 259 ? -26.755 -0.906 35.738 1.00 58.81 259 ARG A CA 1
ATOM 2080 C C . ARG A 1 259 ? -25.301 -1.309 35.485 1.00 58.81 259 ARG A C 1
ATOM 2082 O O . ARG A 1 259 ? -25.056 -2.291 34.791 1.00 58.81 259 ARG A O 1
ATOM 2089 N N . ILE A 1 260 ? -24.347 -0.590 36.078 1.00 60.69 260 ILE A N 1
ATOM 2090 C CA . ILE A 1 260 ? -22.908 -0.844 35.918 1.00 60.69 260 ILE A CA 1
ATOM 2091 C C . ILE A 1 260 ? -22.493 -2.099 36.697 1.00 60.69 260 ILE A C 1
ATOM 2093 O O . ILE A 1 260 ? -21.869 -3.003 36.145 1.00 60.69 260 ILE A O 1
ATOM 2097 N N . VAL A 1 261 ? -22.875 -2.181 37.975 1.00 58.97 261 VAL A N 1
ATOM 2098 C CA . VAL A 1 261 ? -22.438 -3.263 38.876 1.00 58.97 261 VAL A CA 1
ATOM 2099 C C . VAL A 1 261 ? -23.028 -4.620 38.469 1.00 58.97 261 VAL A C 1
ATOM 2101 O O . VAL A 1 261 ? -22.332 -5.635 38.495 1.00 58.97 261 VAL A O 1
ATOM 2104 N N . SER A 1 262 ? -24.282 -4.641 38.007 1.00 58.91 262 SER A N 1
ATOM 2105 C CA . SER A 1 262 ? -24.971 -5.871 37.589 1.00 58.91 262 SER A CA 1
ATOM 2106 C C . SER A 1 262 ? -24.413 -6.503 36.306 1.00 58.91 262 SER A C 1
ATOM 2108 O O . SER A 1 262 ? -24.531 -7.714 36.131 1.00 58.91 262 SER A O 1
ATOM 2110 N N . ARG A 1 263 ? -23.773 -5.732 35.413 1.00 56.12 263 ARG A N 1
ATOM 2111 C CA . ARG A 1 263 ? -23.121 -6.280 34.206 1.00 56.12 263 ARG A CA 1
ATOM 2112 C C . ARG A 1 263 ? -21.699 -6.769 34.448 1.00 56.12 263 ARG A C 1
ATOM 2114 O O . ARG A 1 263 ? -21.305 -7.757 33.840 1.00 56.12 263 ARG A O 1
ATOM 2121 N N . ILE A 1 264 ? -20.952 -6.115 35.336 1.00 58.56 264 ILE A N 1
ATOM 2122 C CA . ILE A 1 264 ? -19.572 -6.507 35.662 1.00 58.56 264 ILE A CA 1
ATOM 2123 C C . ILE A 1 264 ? -19.553 -7.834 36.438 1.00 58.56 264 ILE A C 1
ATOM 2125 O O . ILE A 1 264 ? -18.731 -8.697 36.154 1.00 58.56 264 ILE A O 1
ATOM 2129 N N . SER A 1 265 ? -20.489 -8.033 37.373 1.00 54.44 265 SER A N 1
ATOM 2130 C CA . SER A 1 265 ? -20.502 -9.226 38.235 1.00 54.44 265 SER A CA 1
ATOM 2131 C C . SER A 1 265 ? -20.985 -10.515 37.554 1.00 54.44 265 SER A C 1
ATOM 2133 O O . SER A 1 265 ? -20.786 -11.586 38.113 1.00 54.44 265 SER A O 1
ATOM 2135 N N . ASN A 1 266 ? -21.630 -10.436 36.386 1.00 49.88 266 ASN A N 1
ATOM 2136 C CA . ASN A 1 266 ? -22.195 -11.602 35.689 1.00 49.88 266 ASN A CA 1
ATOM 2137 C C . ASN A 1 266 ? -21.240 -12.243 34.662 1.00 49.88 266 ASN A C 1
ATOM 2139 O O . ASN A 1 266 ? -21.611 -13.224 34.024 1.00 49.88 266 ASN A O 1
ATOM 2143 N N . HIS A 1 267 ? -20.038 -11.691 34.468 1.00 51.78 267 HIS A N 1
ATOM 2144 C CA . HIS A 1 267 ? -19.095 -12.150 33.437 1.00 51.78 267 HIS A CA 1
ATOM 2145 C C . HIS A 1 267 ? -17.657 -12.354 33.939 1.00 51.78 267 HIS A C 1
ATOM 2147 O O . HIS A 1 267 ? -16.725 -12.360 33.133 1.00 51.78 267 HIS A O 1
ATOM 2153 N N . HIS A 1 268 ? -17.497 -12.554 35.250 1.00 41.66 268 HIS A N 1
ATOM 2154 C CA . HIS A 1 268 ? -16.298 -13.152 35.837 1.00 41.66 268 HIS A CA 1
ATOM 2155 C C . HIS A 1 268 ? -16.483 -14.653 36.044 1.00 41.66 268 HIS A C 1
ATOM 2157 O O . HIS A 1 268 ? -17.613 -15.055 36.399 1.00 41.66 268 HIS A O 1
#

Radius of gyration: 36.31 Å; chains: 1; bounding box: 82×42×104 Å

Sequence (268 aa):
MNQADLSKLVSALRIAVKPKPRLFSCPEGPAGRLKKLRATVTALVKYERIELNYPRAEEAQGYAERLISDAIRNGDCHKHTMEMADYWLNEKQLVHKLFKVLVPRYQNYNSSFTRLVLGPKTYPGYFAGTAILELKGNPFPALQPETHNYHYWLHNVLLEEAKKEFRSAREDRNAGTTERGDRTKVMSSGITTDWSGLLKMKKSNFRLLLLLAFYGLFLILGAAIFSAIESPLEVAEVKNMRDRKNHFLRTHSCITDGRIVSRISNHH

InterPro domains:
  IPR000456 Large ribosomal subunit protein bL17 [PF01196] (37-135)
  IPR000456 Large ribosomal subunit protein bL17 [PTHR14413] (29-173)
  IPR036373 Large ribosomal subunit protein bL17 superfamily [G3DSA:3.90.1030.10] (31-138)
  IPR036373 Large ribosomal subunit protein bL17 superfamily [SSF64263] (37-143)

Organism: NCBI:txid35528

pLDDT: mean 80.72, std 16.95, range [37.69, 98.44]